Protein AF-A0A957TZY3-F1 (afdb_monomer)

Structure (mmCIF, N/CA/C/O backbone):
data_AF-A0A957TZY3-F1
#
_entry.id   AF-A0A957TZY3-F1
#
loop_
_atom_site.group_PDB
_atom_site.id
_atom_site.type_symbol
_atom_site.label_atom_id
_atom_site.label_alt_id
_atom_site.label_comp_id
_atom_site.label_asym_id
_atom_site.label_entity_id
_atom_site.label_seq_id
_atom_site.pdbx_PDB_ins_code
_atom_site.Cartn_x
_atom_site.Cartn_y
_atom_site.Cartn_z
_atom_site.occupancy
_atom_site.B_iso_or_equiv
_atom_site.auth_seq_id
_atom_site.auth_comp_id
_atom_site.auth_asym_id
_atom_site.auth_atom_id
_atom_site.pdbx_PDB_model_num
ATOM 1 N N . MET A 1 1 ? 1.519 1.912 -41.630 1.00 39.78 1 MET A N 1
ATOM 2 C CA . MET A 1 1 ? 1.228 2.296 -40.233 1.00 39.78 1 MET A CA 1
ATOM 3 C C . MET A 1 1 ? 2.174 1.483 -39.375 1.00 39.78 1 MET A C 1
ATOM 5 O O . MET A 1 1 ? 1.899 0.315 -39.142 1.00 39.78 1 MET A O 1
ATOM 9 N N . ASP A 1 2 ? 3.333 2.055 -39.048 1.00 48.03 2 ASP A N 1
ATOM 10 C CA . ASP A 1 2 ? 4.428 1.342 -38.383 1.00 48.03 2 ASP A CA 1
ATOM 11 C C . ASP A 1 2 ? 4.040 0.958 -36.959 1.00 48.03 2 ASP A C 1
ATOM 13 O O . ASP A 1 2 ? 3.889 1.813 -36.087 1.00 48.03 2 ASP A O 1
ATOM 17 N N . ALA A 1 3 ? 3.922 -0.346 -36.714 1.00 49.12 3 ALA A N 1
ATOM 18 C CA . ALA A 1 3 ? 3.754 -0.910 -35.377 1.00 49.12 3 ALA A CA 1
ATOM 19 C C . ALA A 1 3 ? 4.948 -0.605 -34.439 1.00 49.12 3 ALA A C 1
ATOM 21 O O . ALA A 1 3 ? 4.863 -0.856 -33.242 1.00 49.12 3 ALA A O 1
ATOM 22 N N . GLU A 1 4 ? 6.041 -0.039 -34.963 1.00 55.31 4 GLU A N 1
ATOM 23 C CA . GLU A 1 4 ? 7.291 0.249 -34.247 1.00 55.31 4 GLU A CA 1
ATOM 24 C C . GLU A 1 4 ? 7.298 1.571 -33.459 1.00 55.31 4 GLU A C 1
ATOM 26 O O . GLU A 1 4 ? 8.219 1.808 -32.682 1.00 55.31 4 GLU A O 1
ATOM 31 N N . ARG A 1 5 ? 6.281 2.432 -33.606 1.00 65.00 5 ARG A N 1
ATOM 32 C CA . ARG A 1 5 ? 6.200 3.736 -32.911 1.00 65.00 5 ARG A CA 1
ATOM 33 C C . ARG A 1 5 ? 5.049 3.812 -31.909 1.00 65.00 5 ARG A C 1
ATOM 35 O O . ARG A 1 5 ? 4.278 4.770 -31.906 1.00 65.00 5 ARG A O 1
ATOM 42 N N . GLN A 1 6 ? 4.906 2.792 -31.071 1.00 72.75 6 GLN A N 1
ATOM 43 C CA . GLN A 1 6 ? 3.939 2.813 -29.973 1.00 72.75 6 GLN A CA 1
ATOM 44 C C . GLN A 1 6 ? 4.551 3.414 -28.699 1.00 72.75 6 GLN A C 1
ATOM 46 O O . GLN A 1 6 ? 5.750 3.252 -28.465 1.00 72.75 6 GLN A O 1
ATOM 51 N N . PRO A 1 7 ? 3.751 4.111 -27.872 1.00 83.38 7 PRO A N 1
ATOM 52 C CA . PRO A 1 7 ? 4.206 4.582 -26.572 1.00 83.38 7 PRO A CA 1
ATOM 53 C C . PRO A 1 7 ? 4.554 3.397 -25.665 1.00 83.38 7 PRO A C 1
ATOM 55 O O . PRO A 1 7 ? 3.804 2.427 -25.572 1.00 83.38 7 PRO A O 1
ATOM 58 N N . MET A 1 8 ? 5.689 3.504 -24.985 1.00 90.06 8 MET A N 1
ATOM 59 C CA . MET A 1 8 ? 6.218 2.513 -24.050 1.00 90.06 8 MET A CA 1
ATOM 60 C C . MET A 1 8 ? 6.002 2.954 -22.605 1.00 90.06 8 MET A C 1
ATOM 62 O O . MET A 1 8 ? 5.563 4.071 -22.332 1.00 90.06 8 MET A O 1
ATOM 66 N N . VAL A 1 9 ? 6.334 2.086 -21.653 1.00 93.50 9 VAL A N 1
ATOM 67 C CA . VAL A 1 9 ? 6.139 2.338 -20.224 1.00 93.50 9 VAL A CA 1
ATOM 68 C C . VAL A 1 9 ? 7.466 2.264 -19.486 1.00 93.50 9 VAL A C 1
ATOM 70 O O . VAL A 1 9 ? 7.990 1.184 -19.219 1.00 93.50 9 VAL A O 1
ATOM 73 N N . LEU A 1 10 ? 7.989 3.421 -19.085 1.00 93.81 10 LEU A N 1
ATOM 74 C CA . LEU A 1 10 ? 9.121 3.500 -18.171 1.00 93.81 10 LEU A CA 1
ATOM 75 C C . LEU A 1 10 ? 8.650 3.183 -16.754 1.00 93.81 10 LEU A C 1
ATOM 77 O O . LEU A 1 10 ? 7.808 3.883 -16.186 1.00 93.81 10 LEU A O 1
ATOM 81 N N . THR A 1 11 ? 9.231 2.145 -16.171 1.00 95.19 11 THR A N 1
ATOM 82 C CA . THR A 1 11 ? 9.014 1.742 -14.788 1.00 95.19 11 THR A CA 1
ATOM 83 C C . THR A 1 11 ? 10.263 2.027 -13.973 1.00 95.19 11 THR A C 1
ATOM 85 O O . THR A 1 11 ? 11.346 1.535 -14.288 1.00 95.19 11 THR A O 1
ATOM 88 N N . ILE A 1 12 ? 10.105 2.811 -12.906 1.00 93.25 12 ILE A N 1
ATOM 89 C CA . ILE A 1 12 ? 11.138 2.988 -11.886 1.00 93.25 12 ILE A CA 1
ATOM 90 C C . ILE A 1 12 ? 10.707 2.242 -10.638 1.00 93.25 12 ILE A C 1
ATOM 92 O O . ILE A 1 12 ? 9.625 2.489 -10.101 1.00 93.25 12 ILE A O 1
ATOM 96 N N . LEU A 1 13 ? 11.576 1.345 -10.193 1.00 92.00 13 LEU A N 1
ATOM 97 C CA . LEU A 1 13 ? 11.520 0.726 -8.885 1.00 92.00 13 LEU A CA 1
ATOM 98 C C . LEU A 1 13 ? 12.444 1.490 -7.952 1.00 92.00 13 LEU A C 1
ATOM 100 O O . LEU A 1 13 ? 13.590 1.747 -8.309 1.00 92.00 13 LEU A O 1
ATOM 104 N N . ASP A 1 14 ? 11.970 1.787 -6.755 1.00 90.00 14 ASP A N 1
ATOM 105 C CA . ASP A 1 14 ? 12.798 2.274 -5.667 1.00 90.00 14 ASP A CA 1
ATOM 106 C C . ASP A 1 14 ? 12.558 1.435 -4.421 1.00 90.00 14 ASP A C 1
ATOM 108 O O . ASP A 1 14 ? 11.419 1.173 -4.025 1.00 90.00 14 ASP A O 1
ATOM 112 N N . THR A 1 15 ? 13.651 1.014 -3.803 1.00 87.12 15 THR A N 1
ATOM 113 C CA . THR A 1 15 ? 13.608 0.271 -2.552 1.00 87.12 15 THR A CA 1
ATOM 114 C C . THR A 1 15 ? 13.851 1.211 -1.382 1.00 87.12 15 THR A C 1
ATOM 116 O O . THR A 1 15 ? 14.942 1.746 -1.190 1.00 87.12 15 THR A O 1
ATOM 119 N N . THR A 1 16 ? 12.824 1.373 -0.557 1.00 83.31 16 THR A N 1
ATOM 120 C CA . THR A 1 16 ? 12.851 2.237 0.625 1.00 83.31 16 THR A CA 1
ATOM 121 C C . THR A 1 16 ? 13.175 1.462 1.896 1.00 83.31 16 THR A C 1
ATOM 123 O O . THR A 1 16 ? 12.948 0.258 1.997 1.00 83.31 16 THR A O 1
ATOM 126 N N . GLY A 1 17 ? 13.708 2.172 2.895 1.00 78.94 17 GLY A N 1
ATOM 127 C CA . GLY A 1 17 ? 13.990 1.589 4.208 1.00 78.94 17 GLY A CA 1
ATOM 128 C C . GLY A 1 17 ? 15.224 0.684 4.253 1.00 78.94 17 GLY A C 1
ATOM 129 O O . GLY A 1 17 ? 15.390 -0.039 5.228 1.00 78.94 17 GLY A O 1
ATOM 130 N N . ILE A 1 18 ? 16.114 0.742 3.252 1.00 85.31 18 ILE A N 1
ATOM 131 C CA . ILE A 1 18 ? 17.348 -0.066 3.199 1.00 85.31 18 ILE A CA 1
ATOM 132 C C . ILE A 1 18 ? 18.189 0.105 4.471 1.00 85.31 18 ILE A C 1
ATOM 134 O O . ILE A 1 18 ? 18.620 -0.876 5.065 1.00 85.31 18 ILE A O 1
ATOM 138 N N . GLN A 1 19 ? 18.388 1.348 4.921 1.00 83.19 19 GLN A N 1
ATOM 139 C CA . GLN A 1 19 ? 19.188 1.644 6.114 1.00 83.19 19 GLN A CA 1
ATOM 140 C C . GLN A 1 19 ? 18.592 0.987 7.364 1.00 83.19 19 GLN A C 1
ATOM 142 O O . GLN A 1 19 ? 19.285 0.269 8.076 1.00 83.19 19 GLN A O 1
ATOM 147 N N . SER A 1 20 ? 17.289 1.161 7.595 1.00 82.19 20 SER A N 1
ATOM 148 C CA . SER A 1 20 ? 16.589 0.520 8.713 1.00 82.19 20 SER A CA 1
ATOM 149 C C . SER A 1 20 ? 16.545 -1.004 8.595 1.00 82.19 20 SER A C 1
ATOM 151 O O . SER A 1 20 ? 16.557 -1.688 9.610 1.00 82.19 20 SER A O 1
ATOM 153 N N . PHE A 1 21 ? 16.512 -1.540 7.374 1.00 84.56 21 PHE A N 1
ATOM 154 C CA . PHE A 1 21 ? 16.499 -2.979 7.126 1.00 84.56 21 PHE A CA 1
ATOM 155 C C . PHE A 1 21 ? 17.857 -3.623 7.443 1.00 84.56 21 PHE A C 1
ATOM 157 O O . PHE A 1 21 ? 17.912 -4.663 8.091 1.00 84.56 21 PHE A O 1
ATOM 164 N N . ILE A 1 22 ? 18.961 -2.985 7.041 1.00 85.38 22 ILE A N 1
ATOM 165 C CA . ILE A 1 22 ? 20.326 -3.488 7.268 1.00 85.38 22 ILE A CA 1
ATOM 166 C C . ILE A 1 22 ? 20.782 -3.254 8.715 1.00 85.38 22 ILE A C 1
ATOM 168 O O . ILE A 1 22 ? 21.383 -4.132 9.340 1.00 85.38 22 ILE A O 1
ATOM 172 N N . PHE A 1 23 ? 20.493 -2.070 9.257 1.00 85.56 23 PHE A N 1
ATOM 173 C CA . PHE A 1 23 ? 20.991 -1.613 10.558 1.00 85.56 23 PHE A CA 1
ATOM 174 C C . PHE A 1 23 ? 19.932 -1.649 11.667 1.00 85.56 23 PHE A C 1
ATOM 176 O O . PHE A 1 23 ? 20.135 -1.082 12.735 1.00 85.56 23 PHE A O 1
ATOM 183 N N . GLY A 1 24 ? 18.812 -2.346 11.455 1.00 80.88 24 GLY A N 1
ATOM 184 C CA . GLY A 1 24 ? 17.780 -2.560 12.479 1.00 80.88 24 GLY A CA 1
ATOM 185 C C . GLY A 1 24 ? 18.214 -3.478 13.630 1.00 80.88 24 GLY A C 1
ATOM 186 O O . GLY A 1 24 ? 17.430 -3.761 14.532 1.00 80.88 24 GLY A O 1
ATOM 187 N N . THR A 1 25 ? 19.453 -3.964 13.600 1.00 75.06 25 THR A N 1
ATOM 188 C CA . THR A 1 25 ? 20.041 -4.893 14.562 1.00 75.06 25 THR A CA 1
ATOM 189 C C . THR A 1 25 ? 21.503 -4.540 14.812 1.00 75.06 25 THR A C 1
ATOM 191 O O . THR A 1 25 ? 22.206 -4.086 13.914 1.00 75.06 25 THR A O 1
ATOM 194 N N . ASN A 1 26 ? 21.976 -4.810 16.030 1.00 84.75 26 ASN A N 1
ATOM 195 C CA . ASN A 1 26 ? 23.385 -4.670 16.408 1.00 84.75 26 ASN A CA 1
ATOM 196 C C . ASN A 1 26 ? 24.193 -5.958 16.154 1.00 84.75 26 ASN A C 1
ATOM 198 O O . ASN A 1 26 ? 25.342 -6.073 16.581 1.00 84.75 26 ASN A O 1
ATOM 202 N N . ASN A 1 27 ? 23.600 -6.958 15.495 1.00 91.12 27 ASN A N 1
ATOM 203 C CA . ASN A 1 27 ? 24.270 -8.206 15.158 1.00 91.12 27 ASN A CA 1
ATOM 204 C C . ASN A 1 27 ? 24.857 -8.143 13.740 1.00 91.12 27 ASN A C 1
ATOM 206 O O . ASN A 1 27 ? 24.124 -8.196 12.753 1.00 91.12 27 ASN A O 1
ATOM 210 N N . LEU A 1 28 ? 26.190 -8.123 13.639 1.00 89.81 28 LEU A N 1
ATOM 211 C CA . LEU A 1 28 ? 26.904 -8.015 12.362 1.00 89.81 28 LEU A CA 1
ATOM 212 C C . LEU A 1 28 ? 26.502 -9.095 11.346 1.00 89.81 28 LEU A C 1
ATOM 214 O O . LEU A 1 28 ? 26.329 -8.791 10.170 1.00 89.81 28 LEU A O 1
ATOM 218 N N . ARG A 1 29 ? 26.312 -10.350 11.779 1.00 90.81 29 ARG A N 1
ATOM 219 C CA . ARG A 1 29 ? 25.906 -11.441 10.877 1.00 90.81 29 ARG A CA 1
ATOM 220 C C . ARG A 1 29 ? 24.534 -11.169 10.260 1.00 90.81 29 ARG A C 1
ATOM 222 O O . ARG A 1 29 ? 24.323 -11.474 9.090 1.00 90.81 29 ARG A O 1
ATOM 229 N N . GLN A 1 30 ? 23.617 -10.596 11.038 1.00 86.88 30 GLN A N 1
ATOM 230 C CA . GLN A 1 30 ? 22.295 -10.215 10.549 1.00 86.88 30 GLN A CA 1
ATOM 231 C C . GLN A 1 30 ? 22.377 -9.010 9.607 1.00 86.88 30 GLN A C 1
ATOM 233 O O . GL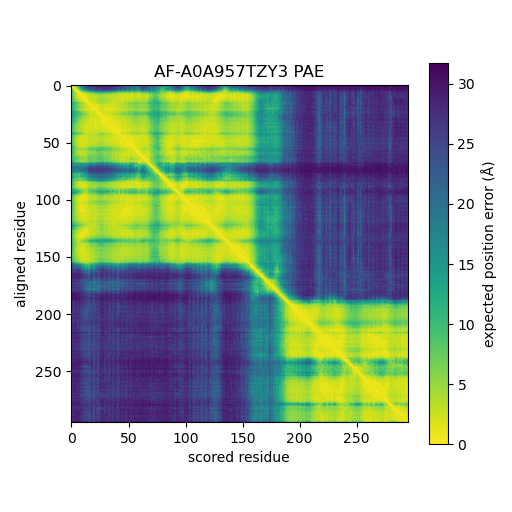N A 1 30 ? 21.738 -9.044 8.563 1.00 86.88 30 GLN A O 1
ATOM 238 N N . SER A 1 31 ? 23.207 -8.005 9.901 1.00 88.19 31 SER A N 1
ATOM 239 C CA . SER A 1 31 ? 23.413 -6.858 9.002 1.00 88.19 31 SER A CA 1
ATOM 240 C C . SER A 1 31 ? 24.043 -7.256 7.666 1.00 88.19 31 SER A C 1
ATOM 242 O O . SER A 1 31 ? 23.598 -6.793 6.618 1.00 88.19 31 SER A O 1
ATOM 244 N N . VAL A 1 32 ? 25.028 -8.161 7.673 1.00 92.75 32 VAL A N 1
ATOM 245 C CA . VAL A 1 32 ? 25.614 -8.712 6.438 1.00 92.75 32 VAL A CA 1
ATOM 246 C C . VAL A 1 32 ? 24.557 -9.484 5.644 1.00 92.75 32 VAL A C 1
ATOM 248 O O . VAL A 1 32 ? 24.398 -9.247 4.449 1.00 92.75 32 VAL A O 1
ATOM 251 N N . GLY A 1 33 ? 23.779 -10.347 6.308 1.00 91.25 33 GLY A N 1
ATOM 252 C CA . GLY A 1 33 ? 22.681 -11.074 5.663 1.00 91.25 33 GLY A CA 1
ATOM 253 C C . GLY A 1 33 ? 21.610 -10.146 5.080 1.00 91.25 33 GLY A C 1
ATOM 254 O O . GLY A 1 33 ? 21.178 -10.339 3.948 1.00 91.25 33 GLY A O 1
ATOM 255 N N . ALA A 1 34 ? 21.223 -9.101 5.812 1.00 89.31 34 ALA A N 1
ATOM 256 C CA . ALA A 1 34 ? 20.265 -8.101 5.355 1.00 89.31 34 ALA A CA 1
ATOM 257 C C . ALA A 1 34 ? 20.796 -7.298 4.158 1.00 89.31 34 ALA A C 1
ATOM 259 O O . ALA A 1 34 ? 20.047 -7.031 3.222 1.00 89.31 34 ALA A O 1
ATOM 260 N N . SER A 1 35 ? 22.089 -6.961 4.143 1.00 91.12 35 SER A N 1
ATOM 261 C CA . SER A 1 35 ? 22.730 -6.305 2.998 1.00 91.12 35 SER A CA 1
ATOM 262 C C . SER A 1 35 ? 22.704 -7.189 1.748 1.00 91.12 35 SER A C 1
ATOM 264 O O . SER A 1 35 ? 22.380 -6.704 0.663 1.00 91.12 35 SER A O 1
ATOM 266 N N . GLU A 1 36 ? 22.982 -8.488 1.888 1.00 91.94 36 GLU A N 1
ATOM 267 C CA . GLU A 1 36 ? 22.873 -9.437 0.771 1.00 91.94 36 GLU A CA 1
ATOM 268 C C . GLU A 1 36 ? 21.429 -9.607 0.292 1.00 91.94 36 GLU A C 1
ATOM 270 O O . GLU A 1 36 ? 21.190 -9.628 -0.915 1.00 91.94 36 GLU A O 1
ATOM 275 N N . LEU A 1 37 ? 20.452 -9.642 1.204 1.00 90.50 37 LEU A N 1
ATOM 276 C CA . LEU A 1 37 ? 19.032 -9.671 0.840 1.00 90.50 37 LEU A CA 1
ATOM 277 C C . LEU A 1 37 ? 18.606 -8.410 0.084 1.00 90.50 37 LEU A C 1
ATOM 279 O O . LEU A 1 37 ? 17.864 -8.520 -0.887 1.00 90.50 37 LEU A O 1
ATOM 283 N N . VAL A 1 38 ? 19.095 -7.226 0.465 1.00 89.81 38 VAL A N 1
ATOM 284 C CA . VAL A 1 38 ? 18.840 -5.979 -0.277 1.00 89.81 38 VAL A CA 1
ATOM 285 C C . VAL A 1 38 ? 19.476 -6.035 -1.666 1.00 89.81 38 VAL A C 1
ATOM 287 O O . VAL A 1 38 ? 18.827 -5.684 -2.654 1.00 89.81 38 VAL A O 1
ATOM 290 N N . ARG A 1 39 ? 20.725 -6.498 -1.778 1.00 88.62 39 ARG A N 1
ATOM 291 C CA . ARG A 1 39 ? 21.397 -6.651 -3.078 1.00 88.62 39 ARG A CA 1
ATOM 292 C C . ARG A 1 39 ? 20.635 -7.622 -3.980 1.00 88.62 39 ARG A C 1
ATOM 294 O O . ARG A 1 39 ? 20.378 -7.309 -5.141 1.00 88.62 39 ARG A O 1
ATOM 301 N N . TRP A 1 40 ? 20.234 -8.770 -3.442 1.00 90.38 40 TRP A N 1
ATOM 302 C CA . TRP A 1 40 ? 19.416 -9.740 -4.160 1.00 90.38 40 TRP A CA 1
ATOM 303 C C . TRP A 1 40 ? 18.063 -9.139 -4.557 1.00 90.38 40 TRP A C 1
ATOM 305 O O . TRP A 1 40 ? 17.721 -9.173 -5.731 1.00 90.38 40 TRP A O 1
ATOM 315 N N . ALA A 1 41 ? 17.337 -8.505 -3.639 1.00 88.38 41 ALA A N 1
ATOM 316 C CA . ALA A 1 41 ? 16.019 -7.934 -3.903 1.00 88.38 41 ALA A CA 1
ATOM 317 C C . ALA A 1 41 ? 16.026 -6.842 -4.984 1.00 88.38 41 ALA A C 1
ATOM 319 O O . ALA A 1 41 ? 15.148 -6.805 -5.844 1.00 88.38 41 ALA A O 1
ATOM 320 N N . THR A 1 42 ? 17.018 -5.950 -4.945 1.00 83.81 42 THR A N 1
ATOM 321 C CA . THR A 1 42 ? 17.091 -4.793 -5.853 1.00 83.81 42 THR A CA 1
ATOM 322 C C . THR A 1 42 ? 17.653 -5.132 -7.230 1.00 83.81 42 THR A C 1
ATOM 324 O O . THR A 1 42 ? 17.363 -4.429 -8.198 1.00 83.81 42 THR A O 1
ATOM 327 N N . GLN A 1 43 ? 18.444 -6.204 -7.331 1.00 82.69 43 GLN A N 1
ATOM 328 C CA . GLN A 1 43 ? 19.121 -6.588 -8.568 1.00 82.69 43 GLN A CA 1
ATOM 329 C C . GLN A 1 43 ? 18.733 -7.998 -9.014 1.00 82.69 43 GLN A C 1
ATOM 331 O O . GLN A 1 43 ? 18.122 -8.152 -10.064 1.00 82.69 43 GLN A O 1
ATOM 336 N N . GLY A 1 44 ? 19.074 -9.018 -8.223 1.00 88.69 44 GLY A N 1
ATOM 337 C CA . GLY A 1 44 ? 18.865 -10.429 -8.565 1.00 88.69 44 GLY A CA 1
ATOM 338 C C . GLY A 1 44 ? 17.397 -10.770 -8.813 1.00 88.69 44 GLY A C 1
ATOM 339 O O . GLY A 1 44 ? 17.027 -11.088 -9.938 1.00 88.69 44 GLY A O 1
ATOM 340 N N . ALA A 1 45 ? 16.551 -10.600 -7.796 1.00 91.44 45 ALA A N 1
ATOM 341 C CA . ALA A 1 45 ? 15.124 -10.898 -7.858 1.00 91.44 45 ALA A CA 1
ATOM 342 C C . ALA A 1 45 ? 14.416 -10.118 -8.974 1.00 91.44 45 ALA A C 1
ATOM 344 O O . ALA A 1 45 ? 13.589 -10.673 -9.689 1.00 91.44 45 ALA A O 1
ATOM 345 N N . ALA A 1 46 ? 14.759 -8.839 -9.154 1.00 91.75 46 ALA A N 1
ATOM 346 C CA . ALA A 1 46 ? 14.202 -8.026 -10.228 1.00 91.75 46 ALA A CA 1
ATOM 347 C C . ALA A 1 46 ? 14.579 -8.570 -11.618 1.00 91.75 46 ALA A C 1
ATOM 349 O O . ALA A 1 46 ? 13.723 -8.603 -12.495 1.00 91.75 46 ALA A O 1
ATOM 350 N N . ARG A 1 47 ? 15.814 -9.043 -11.833 1.00 92.31 47 ARG A N 1
ATOM 351 C CA . ARG A 1 47 ? 16.209 -9.673 -13.107 1.00 92.31 47 ARG A CA 1
ATOM 352 C C . ARG A 1 47 ? 15.527 -11.019 -13.325 1.00 92.31 47 ARG A C 1
ATOM 354 O O . ARG A 1 47 ? 14.988 -11.252 -14.400 1.00 92.31 47 ARG A O 1
ATOM 361 N N . GLU A 1 48 ? 15.528 -11.877 -12.309 1.00 93.62 48 GLU A N 1
ATOM 362 C CA . GLU A 1 48 ? 14.898 -13.203 -12.357 1.00 93.62 48 GLU A CA 1
ATOM 363 C C . GLU A 1 48 ? 13.410 -13.090 -12.712 1.00 93.62 48 GLU A C 1
ATOM 365 O O . GLU A 1 48 ? 12.954 -13.701 -13.675 1.00 93.62 48 GLU A O 1
ATOM 370 N N . VAL A 1 49 ? 12.672 -12.229 -12.004 1.00 95.00 49 VAL A N 1
ATOM 371 C CA . VAL A 1 49 ? 11.243 -11.997 -12.264 1.00 95.00 49 VAL A CA 1
ATOM 372 C C . VAL A 1 49 ? 11.019 -11.383 -13.645 1.00 95.00 49 VAL A C 1
ATOM 374 O O . VAL A 1 49 ? 10.051 -11.732 -14.316 1.00 95.00 49 VAL A O 1
ATOM 377 N N . LEU A 1 50 ? 11.898 -10.483 -14.101 1.00 94.12 50 LEU A N 1
ATOM 378 C CA . LEU A 1 50 ? 11.773 -9.898 -15.436 1.00 94.12 50 LEU A CA 1
ATOM 379 C C . LEU A 1 50 ? 11.885 -10.972 -16.526 1.00 94.12 50 LEU A C 1
ATOM 381 O O . LEU A 1 50 ? 11.067 -10.992 -17.444 1.00 94.12 50 LEU A O 1
ATOM 385 N N . ILE A 1 51 ? 12.858 -11.878 -16.394 1.00 93.62 51 ILE A N 1
ATOM 386 C CA . ILE A 1 51 ? 13.065 -13.007 -17.309 1.00 93.62 51 ILE A CA 1
ATOM 387 C C . ILE A 1 51 ? 11.884 -13.983 -17.249 1.00 93.62 51 ILE A C 1
ATOM 389 O O . ILE A 1 51 ? 11.445 -14.457 -18.293 1.00 93.62 51 ILE A O 1
ATOM 393 N N . GLU A 1 52 ? 11.344 -14.265 -16.063 1.00 94.81 52 GLU A N 1
ATOM 394 C CA . GLU A 1 52 ? 10.169 -15.134 -15.903 1.00 94.81 52 GLU A CA 1
ATOM 395 C C . GLU A 1 52 ? 8.913 -14.558 -16.569 1.00 94.81 52 GLU A C 1
ATOM 397 O O . GLU A 1 52 ? 8.161 -15.299 -17.196 1.00 94.81 52 GLU A O 1
ATOM 402 N N . VAL A 1 53 ? 8.687 -13.246 -16.443 1.00 94.69 53 VAL A N 1
ATOM 403 C CA . VAL A 1 53 ? 7.494 -12.575 -16.983 1.00 94.69 53 VAL A CA 1
ATOM 404 C C . VAL A 1 53 ? 7.607 -12.341 -18.489 1.00 94.69 53 VAL A C 1
ATOM 406 O O . VAL A 1 53 ? 6.635 -12.528 -19.215 1.00 94.69 53 VAL A O 1
ATOM 409 N N . CYS A 1 54 ? 8.779 -11.926 -18.973 1.00 91.50 54 CYS A N 1
ATOM 410 C CA . CYS A 1 54 ? 8.958 -11.535 -20.374 1.00 91.50 54 CYS A CA 1
ATOM 411 C C . CYS A 1 54 ? 9.478 -12.677 -21.261 1.00 91.50 54 CYS A C 1
ATOM 413 O O . CYS A 1 54 ? 9.234 -12.673 -22.465 1.00 91.50 54 CYS A O 1
ATOM 415 N N . GLY A 1 55 ? 10.191 -13.647 -20.684 1.00 90.69 55 GLY A N 1
ATOM 416 C CA . GLY A 1 55 ? 10.981 -14.646 -21.402 1.00 90.69 55 GLY A CA 1
ATOM 417 C C . GLY A 1 55 ? 12.429 -14.192 -21.632 1.00 90.69 55 GLY A C 1
ATOM 418 O O . GLY A 1 55 ? 12.701 -13.021 -21.897 1.00 90.69 55 GLY A O 1
ATOM 419 N N . ALA A 1 56 ? 13.374 -15.135 -21.562 1.00 85.31 56 ALA A N 1
ATOM 420 C CA . ALA A 1 56 ? 14.814 -14.860 -21.676 1.00 85.31 56 ALA A CA 1
ATOM 421 C C . ALA A 1 56 ? 15.228 -14.250 -23.030 1.00 85.31 56 ALA A C 1
ATOM 423 O O . ALA A 1 56 ? 16.179 -13.477 -23.093 1.00 85.31 56 ALA A O 1
ATOM 424 N N . ASP A 1 57 ? 14.494 -14.561 -24.101 1.00 83.69 57 ASP A N 1
ATOM 425 C CA . ASP A 1 57 ? 14.728 -14.023 -25.446 1.00 83.69 57 ASP A CA 1
ATOM 426 C C . ASP A 1 57 ? 14.070 -12.656 -25.697 1.00 83.69 57 ASP A C 1
ATOM 428 O O . ASP A 1 57 ? 14.225 -12.092 -26.779 1.00 83.69 57 ASP A O 1
ATOM 432 N N . ALA A 1 58 ? 13.330 -12.119 -24.722 1.00 86.62 58 ALA A N 1
ATOM 433 C CA . ALA A 1 58 ? 12.572 -10.877 -24.860 1.00 86.62 58 ALA A CA 1
ATOM 434 C C . ALA A 1 58 ? 13.092 -9.735 -23.966 1.00 86.62 58 ALA A C 1
ATOM 436 O O . ALA A 1 58 ? 12.397 -8.729 -23.790 1.00 86.62 58 ALA A O 1
ATOM 437 N N . VAL A 1 59 ? 14.297 -9.882 -23.407 1.00 89.06 59 VAL A N 1
ATOM 438 C CA . VAL A 1 59 ? 14.970 -8.907 -22.532 1.00 89.06 59 VAL A CA 1
ATOM 439 C C . VAL A 1 59 ? 16.450 -8.755 -22.910 1.00 89.06 59 VAL A C 1
ATOM 441 O O . VAL A 1 59 ? 17.015 -9.627 -23.563 1.00 89.06 59 VAL A O 1
ATOM 444 N N . ASN A 1 60 ? 17.108 -7.663 -22.503 1.00 87.88 60 ASN A N 1
ATOM 445 C CA . ASN A 1 60 ? 18.537 -7.404 -22.784 1.00 87.88 60 ASN A CA 1
ATOM 446 C C . ASN A 1 60 ? 19.480 -7.821 -21.653 1.00 87.88 60 ASN A C 1
ATOM 448 O O . ASN A 1 60 ? 20.673 -7.530 -21.732 1.00 87.88 60 ASN A O 1
ATOM 452 N N . ILE A 1 61 ? 18.977 -8.454 -20.597 1.00 87.50 61 ILE A N 1
ATOM 453 C CA . ILE A 1 61 ? 19.774 -8.783 -19.419 1.00 87.50 61 ILE A CA 1
ATOM 454 C C . ILE A 1 61 ? 19.635 -10.259 -19.065 1.00 87.50 61 ILE A C 1
ATOM 456 O O . ILE A 1 61 ? 18.531 -10.801 -19.026 1.00 87.50 61 ILE A O 1
ATOM 460 N N . ALA A 1 62 ? 20.766 -10.908 -18.803 1.00 86.19 62 ALA A N 1
ATOM 461 C CA . ALA A 1 62 ? 20.813 -12.273 -18.304 1.00 86.19 62 ALA A CA 1
ATOM 462 C C . ALA A 1 62 ? 20.628 -12.323 -16.778 1.00 86.19 62 ALA A C 1
ATOM 464 O O . ALA A 1 62 ? 20.762 -11.322 -16.068 1.00 86.19 62 ALA A O 1
ATOM 465 N N . ALA A 1 63 ? 20.353 -13.518 -16.250 1.00 84.44 63 ALA A N 1
ATOM 466 C CA . ALA A 1 63 ? 20.143 -13.729 -14.815 1.00 84.44 63 ALA A CA 1
ATOM 467 C C . ALA A 1 63 ? 21.374 -13.340 -13.967 1.00 84.44 63 ALA A C 1
ATOM 469 O O . ALA A 1 63 ? 21.234 -12.800 -12.866 1.00 84.44 63 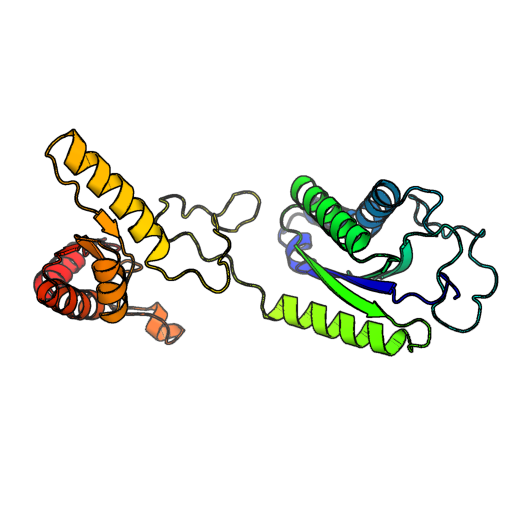ALA A O 1
ATOM 470 N N . ASP A 1 64 ? 22.581 -13.539 -14.506 1.00 85.00 64 ASP A N 1
ATOM 471 C CA . ASP A 1 64 ? 23.849 -13.152 -13.875 1.00 85.00 64 ASP A CA 1
ATOM 472 C C . ASP A 1 64 ? 24.125 -11.635 -13.921 1.00 85.00 64 ASP A C 1
ATOM 474 O O . ASP A 1 64 ? 25.054 -11.151 -13.272 1.00 85.00 64 ASP A O 1
ATOM 478 N N . GLY A 1 65 ? 23.279 -10.866 -14.615 1.00 82.62 65 GLY A N 1
ATOM 479 C CA . GLY A 1 65 ? 23.396 -9.420 -14.769 1.00 82.62 65 GLY A CA 1
ATOM 480 C C . GLY A 1 65 ? 24.232 -8.972 -15.965 1.00 82.62 65 GLY A C 1
ATOM 481 O O . GLY A 1 65 ? 24.439 -7.767 -16.110 1.00 82.62 65 GLY A O 1
ATOM 482 N N . THR A 1 66 ? 24.697 -9.891 -16.815 1.00 84.94 66 THR A N 1
ATOM 483 C CA . THR A 1 66 ? 25.361 -9.528 -18.072 1.00 84.94 66 THR A CA 1
ATOM 484 C C . THR A 1 66 ? 24.351 -8.970 -19.075 1.00 84.94 66 THR A C 1
ATOM 486 O O . THR A 1 66 ? 23.241 -9.486 -19.227 1.00 84.94 66 THR A O 1
ATOM 489 N N . PHE A 1 67 ? 24.723 -7.878 -19.746 1.00 82.62 67 PHE A N 1
ATOM 490 C CA . PHE A 1 67 ? 23.950 -7.367 -20.873 1.00 82.62 67 PHE A CA 1
ATOM 491 C C . PHE A 1 67 ? 24.193 -8.254 -22.090 1.00 82.62 67 PHE A C 1
ATOM 493 O O . PHE A 1 67 ? 25.326 -8.639 -22.372 1.00 82.62 67 PHE A O 1
ATOM 500 N N . LEU A 1 68 ? 23.124 -8.591 -22.801 1.00 76.81 68 LEU A N 1
ATOM 501 C CA . LEU A 1 68 ? 23.189 -9.481 -23.950 1.00 76.81 68 LEU A CA 1
ATOM 502 C C . LEU A 1 68 ? 23.614 -8.700 -25.202 1.00 76.81 68 LEU A C 1
ATOM 504 O O . LEU A 1 68 ? 22.864 -7.863 -25.708 1.00 76.81 68 LEU A O 1
ATOM 508 N N . ASP A 1 69 ? 24.789 -9.038 -25.741 1.00 62.91 69 ASP A N 1
ATOM 509 C CA . ASP A 1 69 ? 25.423 -8.373 -26.894 1.00 62.91 69 ASP A CA 1
ATOM 510 C C . ASP A 1 69 ? 24.536 -8.289 -28.146 1.00 62.91 69 ASP A C 1
ATOM 512 O O . ASP A 1 69 ? 24.682 -7.375 -28.958 1.00 62.91 69 ASP A O 1
ATOM 516 N N . ARG A 1 70 ? 23.562 -9.200 -28.285 1.00 62.53 70 ARG A N 1
ATOM 517 C CA . ARG A 1 70 ? 22.603 -9.236 -29.406 1.00 62.53 70 ARG A CA 1
ATOM 518 C C . ARG A 1 70 ? 21.721 -7.981 -29.524 1.00 62.53 70 ARG A C 1
ATOM 520 O O . ARG A 1 70 ? 21.012 -7.847 -30.517 1.00 62.53 70 ARG A O 1
ATOM 527 N N . TYR A 1 71 ? 21.773 -7.083 -28.538 1.00 54.66 71 TYR A N 1
ATOM 528 C CA . TYR A 1 71 ? 21.025 -5.825 -28.492 1.00 54.66 71 TYR A CA 1
ATOM 529 C C . TYR A 1 71 ? 21.917 -4.578 -28.310 1.00 54.66 71 TYR A C 1
ATOM 531 O O . TYR A 1 71 ? 21.395 -3.486 -28.119 1.00 54.66 71 TYR A O 1
ATOM 539 N N . LEU A 1 72 ? 23.250 -4.713 -28.394 1.00 53.91 72 LEU A N 1
ATOM 540 C CA . LEU A 1 72 ? 24.215 -3.605 -28.239 1.00 53.91 72 LEU A CA 1
ATOM 541 C C . LEU A 1 72 ? 24.581 -2.892 -29.557 1.00 53.91 72 LEU A C 1
ATOM 543 O O . LEU A 1 72 ? 25.424 -1.993 -29.564 1.00 53.91 72 LEU A O 1
ATOM 547 N N . ALA A 1 73 ? 23.976 -3.273 -30.687 1.00 49.44 73 ALA A N 1
ATOM 548 C CA . ALA A 1 73 ? 24.164 -2.551 -31.942 1.00 49.44 73 ALA A CA 1
ATOM 549 C C . ALA A 1 73 ? 23.489 -1.173 -31.841 1.00 49.44 73 ALA A C 1
ATOM 551 O O . ALA A 1 73 ? 22.320 -1.108 -31.475 1.00 49.44 73 ALA A O 1
ATOM 552 N N . PHE A 1 74 ? 24.249 -0.105 -32.137 1.00 49.88 74 PHE A N 1
ATOM 553 C CA . PHE A 1 74 ? 23.856 1.313 -32.089 1.00 49.88 74 PHE A CA 1
ATOM 554 C C . PHE A 1 74 ? 22.335 1.527 -32.141 1.00 49.88 74 PHE A C 1
ATOM 556 O O . PHE A 1 74 ? 21.734 1.208 -33.173 1.00 49.88 74 PHE A O 1
ATOM 563 N N . PRO A 1 75 ? 21.710 2.065 -31.074 1.00 52.41 75 PRO A N 1
ATOM 564 C CA . PRO A 1 75 ? 20.270 2.245 -31.070 1.00 52.41 75 PRO A CA 1
ATOM 565 C C . PRO A 1 75 ? 19.878 3.149 -32.248 1.00 52.41 75 PRO A C 1
ATOM 567 O O . PRO A 1 75 ? 20.552 4.159 -32.493 1.00 52.41 75 PRO A O 1
ATOM 570 N N . PRO A 1 76 ? 18.817 2.817 -33.005 1.00 51.25 76 PRO A N 1
ATOM 571 C CA . PRO A 1 76 ? 18.228 3.777 -33.929 1.00 51.25 76 PRO A CA 1
ATOM 572 C C . PRO A 1 76 ? 17.878 5.055 -33.150 1.00 51.25 76 PRO A C 1
ATOM 574 O O . PRO A 1 76 ? 17.541 4.995 -31.971 1.00 51.25 76 PRO A O 1
ATOM 577 N N . ALA A 1 77 ? 17.998 6.226 -33.778 1.00 51.50 77 ALA A N 1
ATOM 578 C CA . ALA A 1 77 ? 17.734 7.496 -33.105 1.00 51.50 77 ALA A CA 1
ATOM 579 C C . ALA A 1 77 ? 16.333 7.505 -32.450 1.00 51.50 77 ALA A C 1
ATOM 581 O O . ALA A 1 77 ? 15.331 7.350 -33.147 1.00 51.50 77 ALA A O 1
ATOM 582 N N . GLY A 1 78 ? 16.276 7.713 -31.129 1.00 55.66 78 GLY A N 1
ATOM 583 C CA . GLY A 1 78 ? 15.037 7.737 -30.337 1.00 55.66 78 GLY A CA 1
ATOM 584 C C . GLY A 1 78 ? 14.910 6.567 -29.357 1.00 55.66 78 GLY A C 1
ATOM 585 O O . GLY A 1 78 ? 15.824 5.759 -29.208 1.00 55.66 78 GLY A O 1
ATOM 586 N N . VAL A 1 79 ? 13.773 6.488 -28.661 1.00 59.91 79 VAL A N 1
ATOM 587 C CA . VAL A 1 79 ? 13.429 5.346 -27.801 1.00 59.91 79 VAL A CA 1
ATOM 588 C C . VAL A 1 79 ? 12.592 4.397 -28.657 1.00 59.91 79 VAL A C 1
ATOM 590 O O . VAL A 1 79 ? 11.373 4.533 -28.736 1.00 59.91 79 VAL A O 1
ATOM 593 N N . VAL A 1 80 ? 13.246 3.483 -29.374 1.00 62.12 80 VAL A N 1
ATOM 594 C CA . VAL A 1 80 ? 12.579 2.525 -30.272 1.00 62.12 80 VAL A CA 1
ATOM 595 C C . VAL A 1 80 ? 12.771 1.113 -29.721 1.00 62.12 80 VAL A C 1
ATOM 597 O O . VAL A 1 80 ? 13.908 0.730 -29.448 1.00 62.12 80 VAL A O 1
ATOM 600 N N . PRO A 1 81 ? 11.696 0.323 -29.554 1.00 61.38 81 PRO A N 1
ATOM 601 C CA . PRO A 1 81 ? 11.805 -1.011 -28.990 1.00 61.38 81 PRO A CA 1
ATOM 602 C C . PRO A 1 81 ? 12.532 -1.946 -29.952 1.00 61.38 81 PRO A C 1
ATOM 604 O O . PRO A 1 81 ? 12.149 -2.086 -31.116 1.00 61.38 81 PRO A O 1
ATOM 607 N N . THR A 1 82 ? 13.530 -2.664 -29.448 1.00 67.75 82 THR A N 1
ATOM 608 C CA . THR A 1 82 ? 14.193 -3.699 -30.238 1.00 67.75 82 THR A CA 1
ATOM 609 C C . THR A 1 82 ? 13.178 -4.776 -30.659 1.00 67.75 82 THR A C 1
ATOM 611 O O . THR A 1 82 ? 12.362 -5.203 -29.830 1.00 67.75 82 THR A O 1
ATOM 614 N N . PRO A 1 83 ? 13.152 -5.231 -31.927 1.00 71.00 83 PRO A N 1
ATOM 615 C CA . PRO A 1 83 ? 12.180 -6.225 -32.379 1.00 71.00 83 PRO A CA 1
ATOM 616 C C . PRO A 1 83 ? 12.188 -7.492 -31.509 1.00 71.00 83 PRO A C 1
ATOM 618 O O . PRO A 1 83 ? 13.242 -8.030 -31.185 1.00 71.00 83 PRO A O 1
ATOM 621 N N . GLY A 1 84 ? 11.000 -7.952 -31.101 1.00 75.31 84 GLY A N 1
ATOM 622 C CA . GLY A 1 84 ? 10.822 -9.116 -30.217 1.00 75.31 84 GLY A CA 1
ATOM 623 C C . GLY A 1 84 ? 11.019 -8.852 -28.716 1.00 75.31 84 GLY A C 1
ATOM 624 O O . GLY A 1 84 ? 10.668 -9.703 -27.906 1.00 75.31 84 GLY A O 1
ATOM 625 N N . MET A 1 85 ? 11.514 -7.676 -28.328 1.00 82.88 85 MET A N 1
ATOM 626 C CA . MET A 1 85 ? 11.820 -7.343 -26.937 1.00 82.88 85 MET A CA 1
ATOM 627 C C . MET A 1 85 ? 10.602 -6.791 -26.184 1.00 82.88 85 MET A C 1
ATOM 629 O O . MET A 1 85 ? 9.999 -5.803 -26.612 1.00 82.88 85 MET A O 1
ATOM 633 N N . GLN A 1 86 ? 10.246 -7.400 -25.056 1.00 88.94 86 GLN A N 1
ATOM 634 C CA . GLN A 1 86 ? 9.117 -6.980 -24.216 1.00 88.94 86 GLN A CA 1
ATOM 635 C C . GLN A 1 86 ? 9.531 -5.984 -23.132 1.00 88.94 86 GLN A C 1
ATOM 637 O O . GLN A 1 86 ? 8.742 -5.105 -22.777 1.00 88.94 86 GLN A O 1
ATOM 642 N N . ALA A 1 87 ? 10.764 -6.091 -22.631 1.00 90.69 87 ALA A N 1
ATOM 643 C CA . ALA A 1 87 ? 11.281 -5.179 -21.624 1.00 90.69 87 ALA A CA 1
ATOM 644 C C . ALA A 1 87 ? 12.792 -4.973 -21.742 1.00 90.69 87 ALA A C 1
ATOM 646 O O . ALA A 1 87 ? 13.542 -5.930 -21.898 1.00 90.69 87 ALA A O 1
ATOM 647 N N . GLU A 1 88 ? 13.234 -3.730 -21.597 1.00 89.19 88 GLU A N 1
ATOM 648 C CA . GLU A 1 88 ? 14.630 -3.317 -21.606 1.00 89.19 88 GLU A CA 1
ATOM 649 C C . GLU A 1 88 ? 15.059 -2.858 -20.214 1.00 89.19 88 GLU A C 1
ATOM 651 O O . GLU A 1 88 ? 14.516 -1.911 -19.641 1.00 89.19 88 GLU A O 1
ATOM 656 N N . TRP A 1 89 ? 16.058 -3.537 -19.662 1.00 88.81 89 TRP A N 1
ATOM 657 C CA . TRP A 1 89 ? 16.746 -3.113 -18.458 1.00 88.81 89 TRP A CA 1
ATOM 658 C C . TRP A 1 89 ? 17.682 -1.955 -18.798 1.00 88.81 89 TRP A C 1
ATOM 660 O O . TRP A 1 89 ? 18.611 -2.125 -19.586 1.00 88.81 89 TRP A O 1
ATOM 670 N N . ILE A 1 90 ? 17.459 -0.789 -18.193 1.00 86.75 90 ILE A N 1
ATOM 671 C CA . ILE A 1 90 ? 18.271 0.410 -18.447 1.00 86.75 90 ILE A CA 1
ATOM 672 C C . ILE A 1 90 ? 19.412 0.485 -17.434 1.00 86.75 90 ILE A C 1
ATOM 674 O O . ILE A 1 90 ? 20.581 0.582 -17.794 1.00 86.75 90 ILE A O 1
ATOM 678 N N . ASN A 1 91 ? 19.079 0.465 -16.142 1.00 83.50 91 ASN A N 1
ATOM 679 C CA . ASN A 1 91 ? 20.058 0.639 -15.075 1.00 83.50 91 ASN A CA 1
ATOM 680 C C . ASN A 1 91 ? 19.523 0.114 -13.738 1.00 83.50 91 ASN A C 1
ATOM 682 O O . ASN A 1 91 ? 18.324 0.199 -13.470 1.00 83.50 91 ASN A O 1
ATOM 686 N N . ALA A 1 92 ? 20.426 -0.340 -12.868 1.00 80.06 92 ALA A N 1
ATOM 687 C CA . ALA A 1 92 ? 20.149 -0.553 -11.455 1.00 80.06 92 ALA A CA 1
ATOM 688 C C . ALA A 1 92 ? 21.312 -0.063 -10.587 1.00 80.06 92 ALA A C 1
ATOM 690 O O . ALA A 1 92 ? 22.454 -0.484 -10.758 1.00 80.06 92 ALA A O 1
ATOM 691 N N . GLY A 1 93 ? 21.014 0.798 -9.614 1.00 71.31 93 GLY A N 1
ATOM 692 C CA . GLY A 1 93 ? 22.013 1.354 -8.708 1.00 71.31 93 GLY A CA 1
ATOM 693 C C . GLY A 1 93 ? 21.393 2.153 -7.565 1.00 71.31 93 GLY A C 1
ATOM 694 O O . GLY A 1 93 ? 20.376 2.821 -7.733 1.00 71.31 93 GLY A O 1
ATOM 695 N N . GLY A 1 94 ? 21.997 2.072 -6.375 1.00 64.44 94 GLY A N 1
ATOM 696 C CA . GLY A 1 94 ? 21.597 2.883 -5.216 1.00 64.44 94 GLY A CA 1
ATOM 697 C C . GLY A 1 94 ? 20.162 2.654 -4.720 1.00 64.44 94 GLY A C 1
ATOM 698 O O . GLY A 1 94 ? 19.584 3.555 -4.124 1.00 64.44 94 GLY A O 1
ATOM 699 N N . GLY A 1 95 ? 19.579 1.480 -4.987 1.00 67.94 95 GLY A N 1
ATOM 700 C CA . GLY A 1 95 ? 18.190 1.154 -4.640 1.00 67.94 95 GLY A CA 1
ATOM 701 C C . GLY A 1 95 ? 17.159 1.509 -5.714 1.00 67.94 95 GLY A C 1
ATOM 702 O O . GLY A 1 95 ? 15.990 1.180 -5.525 1.00 67.94 95 GLY A O 1
ATOM 703 N N . ASN A 1 96 ? 17.586 2.116 -6.828 1.00 81.31 96 ASN A N 1
ATOM 704 C CA . ASN A 1 96 ? 16.744 2.421 -7.980 1.00 81.31 96 ASN A CA 1
ATOM 705 C C . ASN A 1 96 ? 17.012 1.471 -9.143 1.00 81.31 96 ASN A C 1
ATOM 707 O O . ASN A 1 96 ? 18.168 1.254 -9.504 1.00 81.31 96 ASN A O 1
ATOM 711 N N . THR A 1 97 ? 15.945 0.999 -9.780 1.00 89.00 97 THR A N 1
ATOM 712 C CA . THR A 1 97 ? 16.005 0.171 -10.989 1.00 89.00 97 THR A CA 1
ATOM 713 C C . THR A 1 97 ? 15.085 0.764 -12.048 1.00 89.00 97 THR A C 1
ATOM 715 O O . THR A 1 97 ? 13.935 1.090 -11.760 1.00 89.00 97 THR A O 1
ATOM 718 N N . GLN A 1 98 ? 15.595 0.933 -13.265 1.00 91.38 98 GLN A N 1
ATOM 719 C CA . GLN A 1 98 ? 14.897 1.548 -14.392 1.00 91.38 98 GLN A CA 1
ATOM 720 C C . GLN A 1 98 ? 14.713 0.505 -15.490 1.00 91.38 98 GLN A C 1
ATOM 722 O O . GLN A 1 98 ? 15.691 -0.084 -15.956 1.00 91.38 98 GLN A O 1
ATOM 727 N N . ILE A 1 99 ? 13.463 0.275 -15.885 1.00 91.94 99 ILE A N 1
ATOM 728 C CA . ILE A 1 99 ? 13.095 -0.728 -16.885 1.00 91.94 99 ILE A CA 1
ATOM 729 C C . ILE A 1 99 ? 12.068 -0.112 -17.828 1.00 91.94 99 ILE A C 1
ATOM 731 O O . ILE A 1 99 ? 11.093 0.493 -17.375 1.00 91.94 99 ILE A O 1
ATOM 735 N N . LEU A 1 100 ? 12.270 -0.263 -19.128 1.00 91.94 100 LEU A N 1
ATOM 736 C CA . LEU A 1 100 ? 11.335 0.171 -20.155 1.00 91.94 100 LEU A CA 1
ATOM 737 C C . LEU A 1 100 ? 10.540 -1.034 -20.651 1.00 91.94 100 LEU A C 1
ATOM 739 O O . LEU A 1 100 ? 11.125 -2.007 -21.102 1.00 91.94 100 LEU A O 1
ATOM 743 N N . PHE A 1 101 ? 9.217 -0.980 -20.573 1.00 93.00 101 PHE A N 1
ATOM 744 C CA . PHE A 1 101 ? 8.334 -2.044 -21.043 1.00 93.00 101 PHE A CA 1
ATOM 745 C C . PHE A 1 101 ? 7.624 -1.629 -22.321 1.00 93.00 101 PHE A C 1
ATOM 747 O O . PHE A 1 101 ? 7.216 -0.473 -22.462 1.00 93.00 101 PHE A O 1
ATOM 754 N N . ARG A 1 102 ? 7.398 -2.595 -23.211 1.00 89.69 102 ARG A N 1
ATOM 755 C CA . ARG A 1 102 ? 6.559 -2.403 -24.395 1.00 89.69 102 ARG A CA 1
ATOM 756 C C . ARG A 1 102 ? 5.104 -2.139 -24.009 1.00 89.69 102 ARG A C 1
ATOM 758 O O . ARG A 1 102 ? 4.480 -1.246 -24.567 1.00 89.69 102 ARG A O 1
ATOM 765 N N . GLU A 1 103 ? 4.593 -2.865 -23.014 1.00 90.94 103 GLU A N 1
ATOM 766 C CA . GLU A 1 103 ? 3.202 -2.765 -22.571 1.00 90.94 103 GLU A CA 1
ATOM 767 C C . GLU A 1 103 ? 3.063 -2.503 -21.064 1.00 90.94 103 GLU A C 1
ATOM 769 O O . GLU A 1 103 ? 3.823 -2.992 -20.222 1.00 90.94 103 GLU A O 1
ATOM 774 N N . ARG A 1 104 ? 2.019 -1.748 -20.700 1.00 93.12 104 ARG A N 1
ATOM 775 C CA . ARG A 1 104 ? 1.680 -1.443 -19.299 1.00 93.12 104 ARG A CA 1
ATOM 776 C C . ARG A 1 104 ? 1.234 -2.675 -18.512 1.00 93.12 104 ARG A C 1
ATOM 778 O O . ARG A 1 104 ? 1.428 -2.719 -17.299 1.00 93.12 104 ARG A O 1
ATOM 785 N N . THR A 1 105 ? 0.591 -3.623 -19.181 1.00 93.69 105 THR A N 1
ATOM 786 C CA . THR A 1 105 ? 0.156 -4.921 -18.642 1.00 93.69 105 THR A CA 1
ATOM 787 C C . THR A 1 105 ? 1.357 -5.696 -18.113 1.00 93.69 105 THR A C 1
ATOM 789 O O . THR A 1 105 ? 1.419 -5.950 -16.912 1.00 93.69 105 THR A O 1
ATOM 792 N N . THR A 1 106 ? 2.372 -5.910 -18.951 1.00 93.88 106 THR A N 1
ATOM 793 C CA . THR A 1 106 ? 3.630 -6.575 -18.578 1.00 93.88 106 THR A CA 1
ATOM 794 C C . THR A 1 106 ? 4.346 -5.852 -17.438 1.00 93.88 106 THR A C 1
ATOM 796 O O . THR A 1 106 ? 4.801 -6.485 -16.487 1.00 93.88 106 THR A O 1
ATOM 799 N N . ALA A 1 107 ? 4.388 -4.513 -17.465 1.00 94.88 107 ALA A N 1
ATOM 800 C CA . ALA A 1 107 ? 4.983 -3.729 -16.381 1.00 94.88 107 ALA A CA 1
ATOM 801 C C . ALA A 1 107 ? 4.279 -3.957 -15.027 1.00 94.88 107 ALA A C 1
ATOM 803 O O . ALA A 1 107 ? 4.934 -4.027 -13.984 1.00 94.88 107 ALA A O 1
ATOM 804 N N . LYS A 1 108 ? 2.943 -4.073 -15.026 1.00 94.19 108 LYS A N 1
ATOM 805 C CA . LYS A 1 108 ? 2.154 -4.357 -13.817 1.00 94.19 108 LY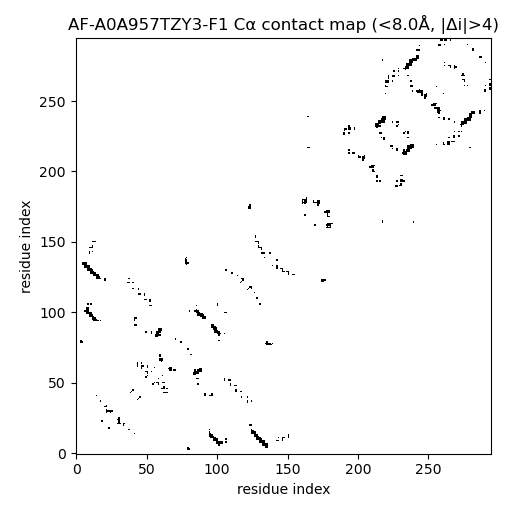S A CA 1
ATOM 806 C C . LYS A 1 108 ? 2.339 -5.795 -13.339 1.00 94.19 108 LYS A C 1
ATOM 808 O O . LYS A 1 108 ? 2.496 -5.999 -12.138 1.00 94.19 108 LYS A O 1
ATOM 813 N N . GLU A 1 109 ? 2.336 -6.763 -14.252 1.00 95.44 109 GLU A N 1
ATOM 814 C CA . GLU A 1 109 ? 2.580 -8.179 -13.944 1.00 95.44 109 GLU A CA 1
ATOM 815 C C . GLU A 1 109 ? 3.957 -8.375 -13.310 1.00 95.44 109 GLU A C 1
ATOM 817 O O . GLU A 1 109 ? 4.067 -8.987 -12.248 1.00 95.44 109 GLU A O 1
ATOM 822 N N . PHE A 1 110 ? 4.985 -7.750 -13.888 1.00 95.81 110 PHE A N 1
ATOM 823 C CA . PHE A 1 110 ? 6.335 -7.721 -13.339 1.00 95.81 110 PHE A CA 1
ATOM 824 C C . PHE A 1 110 ? 6.377 -7.155 -11.913 1.00 95.81 110 PHE A C 1
ATOM 826 O O . PHE A 1 110 ? 6.903 -7.801 -11.006 1.00 95.81 110 PHE A O 1
ATOM 833 N N . VAL A 1 111 ? 5.791 -5.973 -11.681 1.00 94.44 111 VAL A N 1
ATOM 834 C CA . VAL A 1 111 ? 5.763 -5.363 -10.339 1.00 94.44 111 VAL A CA 1
ATOM 835 C C . VAL A 1 111 ? 4.990 -6.236 -9.348 1.00 94.44 111 VAL A C 1
ATOM 837 O O . VAL A 1 111 ? 5.422 -6.365 -8.202 1.00 94.44 111 VAL A O 1
ATOM 840 N N . GLY A 1 112 ? 3.881 -6.851 -9.763 1.00 92.50 112 GLY A N 1
ATOM 841 C CA . GLY A 1 112 ? 3.099 -7.764 -8.927 1.00 92.50 112 GLY A CA 1
ATOM 842 C C . GLY A 1 112 ? 3.890 -9.009 -8.522 1.00 92.50 112 GLY A C 1
ATOM 843 O O . GLY A 1 112 ? 3.988 -9.315 -7.332 1.00 92.50 112 GLY A O 1
ATOM 844 N N . ALA A 1 113 ? 4.515 -9.682 -9.491 1.00 93.44 113 ALA A N 1
ATOM 845 C CA . ALA A 1 113 ? 5.336 -10.868 -9.257 1.00 93.44 113 ALA A CA 1
ATOM 846 C C . ALA A 1 113 ? 6.564 -10.562 -8.382 1.00 93.44 113 ALA A C 1
ATOM 848 O O . ALA A 1 113 ? 6.854 -11.302 -7.436 1.00 93.44 113 ALA A O 1
ATOM 849 N N . LEU A 1 114 ? 7.239 -9.435 -8.633 1.00 93.56 114 LEU A N 1
ATOM 850 C CA . LEU A 1 114 ? 8.376 -8.995 -7.828 1.00 93.56 114 LEU A CA 1
ATOM 851 C C . LEU A 1 114 ? 7.937 -8.668 -6.401 1.00 93.56 114 LEU A C 1
ATOM 853 O O . LEU A 1 114 ? 8.567 -9.119 -5.448 1.00 93.56 114 LEU A O 1
ATOM 857 N N . SER A 1 115 ? 6.824 -7.948 -6.240 1.00 90.31 115 SER A N 1
ATOM 858 C CA . SER A 1 115 ? 6.282 -7.614 -4.919 1.00 90.31 115 SER A CA 1
ATOM 859 C C . SER A 1 115 ? 5.968 -8.873 -4.111 1.00 90.31 115 SER A C 1
ATOM 861 O O . SER A 1 115 ? 6.366 -8.964 -2.952 1.00 90.31 115 SER A O 1
ATOM 863 N N . LEU A 1 116 ? 5.325 -9.873 -4.723 1.00 89.50 116 LEU A N 1
ATOM 864 C CA . LEU A 1 116 ? 5.019 -11.143 -4.061 1.00 89.50 116 LEU A CA 1
ATOM 865 C C . LEU A 1 116 ? 6.291 -11.886 -3.628 1.00 89.50 116 LEU A C 1
ATOM 867 O O . LEU A 1 116 ? 6.359 -12.399 -2.510 1.00 89.50 116 LEU A O 1
ATOM 871 N N . ARG A 1 117 ? 7.320 -11.903 -4.478 1.00 91.94 117 ARG A N 1
ATOM 872 C CA . ARG A 1 117 ? 8.595 -12.561 -4.171 1.00 91.94 117 ARG A CA 1
ATOM 873 C C . ARG A 1 117 ? 9.338 -11.882 -3.026 1.00 91.94 117 ARG A C 1
ATOM 875 O O . ARG A 1 117 ? 9.826 -12.556 -2.119 1.00 91.94 117 ARG A O 1
ATOM 882 N N . LEU A 1 118 ? 9.383 -10.551 -3.031 1.00 89.88 118 LEU A N 1
ATOM 883 C CA . LEU A 1 118 ? 10.001 -9.783 -1.951 1.00 89.88 118 LEU A CA 1
ATOM 884 C C . LEU A 1 118 ? 9.236 -9.936 -0.636 1.00 89.88 118 LEU A C 1
ATOM 886 O O . LEU A 1 118 ? 9.864 -10.067 0.412 1.00 89.88 118 LEU A O 1
ATOM 890 N N . LEU A 1 119 ? 7.903 -10.008 -0.686 1.00 85.44 119 LEU A N 1
ATOM 891 C CA . LEU A 1 119 ? 7.086 -10.296 0.492 1.00 85.44 119 LEU A CA 1
ATOM 892 C C . LEU A 1 119 ? 7.416 -11.657 1.116 1.00 85.44 119 LEU A C 1
ATOM 894 O O . LEU A 1 119 ? 7.334 -11.773 2.328 1.00 85.44 119 LEU A O 1
ATOM 898 N N . GLN A 1 120 ? 7.790 -12.669 0.331 1.00 85.81 120 GLN A N 1
ATOM 899 C CA . GLN A 1 120 ? 8.098 -14.012 0.844 1.00 85.81 120 GLN A CA 1
ATOM 900 C C . GLN A 1 120 ? 9.544 -14.163 1.335 1.00 85.81 120 GLN A C 1
ATOM 902 O O . GLN A 1 120 ? 9.800 -14.884 2.298 1.00 85.81 120 GLN A O 1
ATOM 907 N N . ALA A 1 121 ? 10.497 -13.518 0.660 1.00 85.94 121 ALA A N 1
ATOM 908 C CA . ALA A 1 121 ? 11.925 -13.763 0.869 1.00 85.94 121 ALA A CA 1
ATOM 909 C C . ALA A 1 121 ? 12.661 -12.631 1.606 1.00 85.94 121 ALA A C 1
ATOM 911 O O . ALA A 1 121 ? 13.714 -12.869 2.195 1.00 85.94 121 ALA A O 1
ATOM 912 N N . ALA A 1 122 ? 12.132 -11.405 1.584 1.00 85.75 122 ALA A N 1
ATOM 913 C CA . ALA A 1 122 ? 12.776 -10.213 2.139 1.00 85.75 122 ALA A CA 1
ATOM 914 C C . ALA A 1 122 ? 11.758 -9.283 2.823 1.00 85.75 122 ALA A C 1
ATOM 916 O O . ALA A 1 122 ? 11.728 -8.074 2.587 1.00 85.75 122 ALA A O 1
ATOM 917 N N . ALA A 1 123 ? 10.891 -9.838 3.668 1.00 78.50 123 ALA A N 1
ATOM 918 C CA . ALA A 1 123 ? 9.849 -9.046 4.304 1.00 78.50 123 ALA A CA 1
ATOM 919 C C . ALA A 1 123 ? 10.375 -7.953 5.227 1.00 78.50 123 ALA A C 1
ATOM 921 O O . ALA A 1 123 ? 11.369 -8.115 5.928 1.00 78.50 123 ALA A O 1
ATOM 922 N N . GLY A 1 124 ? 9.668 -6.826 5.211 1.00 75.50 124 GLY A N 1
ATOM 923 C CA . GLY A 1 124 ? 10.120 -5.570 5.803 1.00 75.50 124 GLY A CA 1
ATOM 924 C C . GLY A 1 124 ? 10.828 -4.668 4.790 1.00 75.50 124 GLY A C 1
ATOM 925 O O . GLY A 1 124 ? 10.842 -3.450 4.977 1.00 75.50 124 GLY A O 1
ATOM 926 N N . LEU A 1 125 ? 11.330 -5.217 3.678 1.00 83.25 125 LEU A N 1
ATOM 927 C CA . LEU A 1 125 ? 11.825 -4.417 2.565 1.00 83.25 125 LEU A CA 1
ATOM 928 C C . LEU A 1 125 ? 10.643 -3.855 1.766 1.00 83.25 125 LEU A C 1
ATOM 930 O O . LEU A 1 125 ? 9.744 -4.588 1.358 1.00 83.25 125 LEU A O 1
ATOM 934 N N . THR A 1 126 ? 10.623 -2.538 1.560 1.00 80.69 126 THR A N 1
ATOM 935 C CA . THR A 1 126 ? 9.499 -1.864 0.897 1.00 80.69 126 THR A CA 1
ATOM 936 C C . THR A 1 126 ? 9.899 -1.424 -0.505 1.00 80.69 126 THR A C 1
ATOM 938 O O . THR A 1 126 ? 10.751 -0.549 -0.663 1.00 80.69 126 THR A O 1
ATOM 941 N N . LEU A 1 127 ? 9.238 -1.992 -1.513 1.00 87.06 127 LEU A N 1
ATOM 942 C CA . LEU A 1 127 ? 9.389 -1.622 -2.917 1.00 87.06 127 LEU A CA 1
ATOM 943 C C . LEU A 1 127 ? 8.319 -0.599 -3.320 1.00 87.06 127 LEU A C 1
ATOM 945 O O . LEU A 1 127 ? 7.131 -0.792 -3.062 1.00 87.06 127 LEU A O 1
ATOM 949 N N . VAL A 1 128 ? 8.728 0.475 -3.988 1.00 90.00 128 VAL A N 1
ATOM 950 C CA . VAL A 1 128 ? 7.839 1.484 -4.567 1.00 90.00 128 VAL A CA 1
ATOM 951 C C . VAL A 1 128 ? 8.064 1.517 -6.071 1.00 90.00 128 VAL A C 1
ATOM 953 O O . VAL A 1 128 ? 9.164 1.801 -6.526 1.00 90.00 128 VAL A O 1
ATOM 956 N N . ALA A 1 129 ? 7.012 1.266 -6.849 1.00 92.38 129 ALA A N 1
ATOM 957 C CA . ALA A 1 129 ? 7.064 1.342 -8.305 1.00 92.38 129 ALA A CA 1
ATOM 958 C C . ALA A 1 129 ? 6.265 2.539 -8.838 1.00 92.38 129 ALA A C 1
ATOM 960 O O . ALA A 1 129 ? 5.152 2.830 -8.372 1.00 92.38 129 ALA A O 1
ATOM 961 N N . ALA A 1 130 ? 6.787 3.214 -9.858 1.00 93.19 130 ALA A N 1
ATOM 962 C CA . ALA A 1 130 ? 6.036 4.180 -10.657 1.00 93.19 130 ALA A CA 1
ATOM 963 C C . ALA A 1 130 ? 6.178 3.875 -12.147 1.00 93.19 130 ALA A C 1
ATOM 965 O O . ALA A 1 130 ? 7.248 3.487 -12.600 1.00 93.19 130 ALA A O 1
ATOM 966 N N . HIS A 1 131 ? 5.095 4.101 -12.890 1.00 94.81 131 HIS A N 1
ATOM 967 C CA . HIS A 1 131 ? 5.021 3.891 -14.331 1.00 94.81 131 HIS A CA 1
ATOM 968 C C . HIS A 1 131 ? 4.751 5.228 -15.022 1.00 94.81 131 HIS A C 1
ATOM 970 O O . HIS A 1 131 ? 3.823 5.943 -14.624 1.00 94.81 131 HIS A O 1
ATOM 976 N N . VAL A 1 132 ? 5.525 5.550 -16.052 1.00 94.12 132 VAL A N 1
ATOM 977 C CA . VAL A 1 132 ? 5.387 6.760 -16.869 1.00 94.12 132 VAL A CA 1
ATOM 978 C C . VAL A 1 132 ? 5.392 6.359 -18.336 1.00 94.12 132 VAL A C 1
ATOM 980 O O . VAL A 1 132 ? 6.279 5.633 -18.766 1.00 94.12 132 VAL A O 1
ATOM 983 N N . ASP A 1 133 ? 4.415 6.846 -19.098 1.00 93.12 133 ASP A N 1
ATOM 984 C CA . ASP A 1 133 ? 4.378 6.610 -20.540 1.00 93.12 133 ASP A CA 1
ATOM 985 C C . ASP A 1 133 ? 5.462 7.440 -21.250 1.00 93.12 133 ASP A C 1
ATOM 987 O O . ASP A 1 133 ? 5.695 8.619 -20.927 1.00 93.12 133 ASP A O 1
ATOM 991 N N . VAL A 1 134 ? 6.139 6.797 -22.197 1.00 89.94 134 VAL A N 1
ATOM 992 C CA . VAL A 1 134 ? 7.252 7.326 -22.986 1.00 89.94 134 VAL A CA 1
ATOM 993 C C . VAL A 1 134 ? 6.888 7.221 -24.456 1.00 89.94 134 VAL A C 1
ATOM 995 O O . VAL A 1 134 ? 6.740 6.129 -24.997 1.00 89.94 134 VAL A O 1
ATOM 998 N N . GLU A 1 135 ? 6.729 8.367 -25.098 1.00 88.38 135 GLU A N 1
ATOM 999 C CA . GLU A 1 135 ? 6.517 8.467 -26.533 1.00 88.38 135 GLU A CA 1
ATOM 1000 C C . GLU A 1 135 ? 7.844 8.190 -27.275 1.00 88.38 135 GLU A C 1
ATOM 1002 O O . GLU A 1 135 ? 8.911 8.486 -26.730 1.00 88.38 135 GLU A O 1
ATOM 10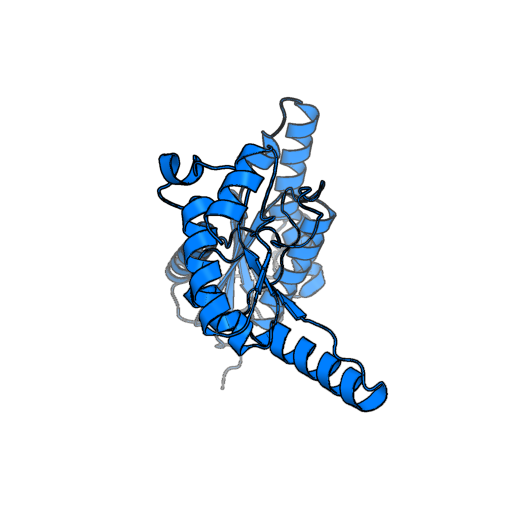07 N N . PRO A 1 136 ? 7.819 7.625 -28.497 1.00 79.00 136 PRO A N 1
ATOM 1008 C CA . PRO A 1 136 ? 9.033 7.178 -29.201 1.00 79.00 136 PRO A CA 1
ATOM 1009 C C . PRO A 1 136 ? 10.101 8.262 -29.433 1.00 79.00 136 PRO A C 1
ATOM 1011 O O . PRO A 1 136 ? 11.296 7.976 -29.503 1.00 79.00 136 PRO A O 1
ATOM 1014 N N . ASP A 1 137 ? 9.668 9.512 -29.569 1.00 78.62 137 ASP A N 1
ATOM 1015 C CA . ASP A 1 137 ? 10.485 10.703 -29.812 1.00 78.62 137 ASP A CA 1
ATOM 1016 C C . ASP A 1 137 ? 10.790 11.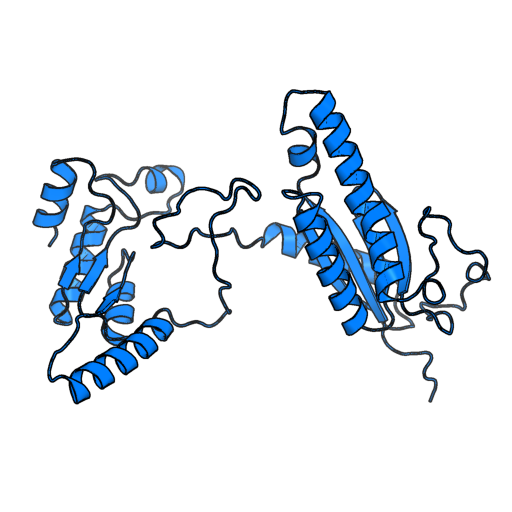507 -28.535 1.00 78.62 137 ASP A C 1
ATOM 1018 O O . ASP A 1 137 ? 11.445 12.549 -28.596 1.00 78.62 137 ASP A O 1
ATOM 1022 N N . ALA A 1 138 ? 10.348 11.030 -27.368 1.00 81.44 138 ALA A N 1
ATOM 1023 C CA . ALA A 1 138 ? 10.569 11.714 -26.103 1.00 81.44 138 ALA A CA 1
ATOM 1024 C C . ALA A 1 138 ? 12.035 11.643 -25.643 1.00 81.44 138 ALA A C 1
ATOM 1026 O O . ALA A 1 138 ? 12.740 10.647 -25.821 1.00 81.44 138 ALA A O 1
ATOM 1027 N N . ILE A 1 139 ? 12.475 12.686 -24.934 1.00 83.38 139 ILE A N 1
ATOM 1028 C CA . ILE A 1 139 ? 13.766 12.688 -24.246 1.00 83.38 139 ILE A CA 1
ATOM 1029 C C . ILE A 1 139 ? 13.648 11.810 -22.993 1.00 83.38 139 ILE A C 1
ATOM 1031 O O . ILE A 1 139 ? 13.008 12.183 -22.006 1.00 83.38 139 ILE A O 1
ATOM 1035 N N . LEU A 1 140 ? 14.300 10.644 -23.009 1.00 83.06 140 LEU A N 1
ATOM 1036 C CA . LEU A 1 140 ? 14.219 9.665 -21.917 1.00 83.06 140 LEU A CA 1
ATOM 1037 C C . LEU A 1 140 ? 14.610 10.260 -20.554 1.00 83.06 140 LEU A C 1
ATOM 1039 O O . LEU A 1 140 ? 13.969 9.959 -19.550 1.00 83.06 140 LEU A O 1
ATOM 1043 N N . ALA A 1 141 ? 15.603 11.154 -20.513 1.00 83.94 141 ALA A N 1
ATOM 1044 C CA . ALA A 1 141 ? 16.044 11.807 -19.278 1.00 83.94 141 ALA A CA 1
ATOM 1045 C C . ALA A 1 141 ? 14.917 12.592 -18.575 1.00 83.94 141 ALA A C 1
ATOM 1047 O O . ALA A 1 141 ? 14.786 12.524 -17.352 1.00 83.94 141 ALA A O 1
ATOM 1048 N N . GLU A 1 142 ? 14.053 13.278 -19.330 1.00 87.81 142 GLU A N 1
ATOM 1049 C CA . GLU A 1 142 ? 12.911 14.015 -18.770 1.00 87.81 142 GLU A CA 1
ATOM 1050 C C . GLU A 1 142 ? 11.850 13.062 -18.205 1.00 87.81 142 GLU A C 1
ATOM 1052 O O . GLU A 1 142 ? 11.248 13.310 -17.154 1.00 87.81 142 GLU A O 1
ATOM 1057 N N . LYS A 1 143 ? 11.640 11.928 -18.880 1.00 90.62 143 LYS A N 1
ATOM 1058 C CA . LYS A 1 143 ? 10.714 10.883 -18.431 1.00 90.62 143 LYS A CA 1
ATOM 1059 C C . LYS A 1 143 ? 11.223 10.182 -17.174 1.00 90.62 143 LYS A C 1
ATOM 1061 O O . LYS A 1 143 ? 10.422 9.917 -16.275 1.00 90.62 143 LYS A O 1
ATOM 1066 N N . VAL A 1 144 ? 12.534 9.958 -17.071 1.00 88.25 144 VAL A N 1
ATOM 1067 C CA . VAL A 1 144 ? 13.192 9.450 -15.859 1.00 88.25 144 VAL A CA 1
ATOM 1068 C C . VAL A 1 144 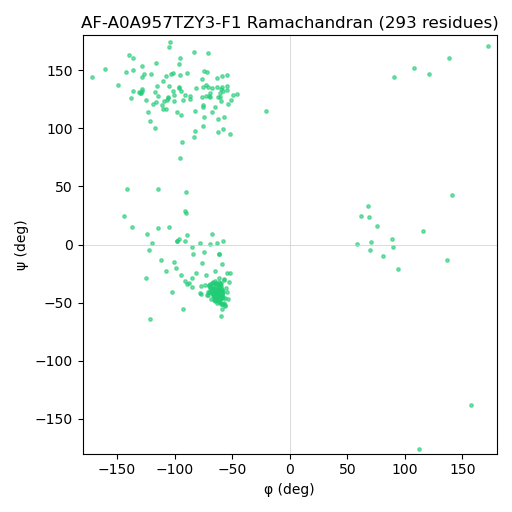? 12.991 10.414 -14.692 1.00 88.25 144 VAL A C 1
ATOM 1070 O O . VAL A 1 144 ? 12.528 9.979 -13.638 1.00 88.25 144 VAL A O 1
ATOM 1073 N N . ASP A 1 145 ? 13.233 11.716 -14.868 1.00 88.38 145 ASP A N 1
ATOM 1074 C CA . ASP A 1 145 ? 12.995 12.713 -13.811 1.00 88.38 145 ASP A CA 1
ATOM 1075 C C . ASP A 1 145 ? 11.522 12.732 -13.358 1.00 88.38 145 ASP A C 1
ATOM 1077 O O . ASP A 1 145 ? 11.215 12.697 -12.160 1.00 88.38 145 ASP A O 1
ATOM 1081 N N . LYS A 1 146 ? 10.580 12.678 -14.309 1.00 90.81 146 LYS A N 1
ATOM 1082 C CA . LYS A 1 146 ? 9.143 12.574 -14.009 1.00 90.81 146 LYS A CA 1
ATOM 1083 C C . LYS A 1 146 ? 8.807 11.303 -13.222 1.00 90.81 146 LYS A C 1
ATOM 1085 O O . LYS A 1 146 ? 8.011 11.360 -12.278 1.00 90.81 146 LYS A O 1
ATOM 1090 N N . ALA A 1 147 ? 9.399 10.169 -13.584 1.00 89.62 147 ALA A N 1
ATOM 1091 C CA . ALA A 1 147 ? 9.189 8.901 -12.897 1.00 89.62 147 ALA A CA 1
ATOM 1092 C C . ALA A 1 147 ? 9.793 8.908 -11.482 1.00 89.62 147 ALA A C 1
ATOM 1094 O O . ALA A 1 147 ? 9.118 8.486 -10.542 1.00 89.62 147 ALA A O 1
ATOM 1095 N N . ILE A 1 148 ? 10.983 9.488 -11.288 1.00 88.88 148 ILE A N 1
ATOM 1096 C CA . ILE A 1 148 ? 11.597 9.682 -9.962 1.00 88.88 148 ILE A CA 1
ATOM 1097 C C . ILE A 1 148 ? 10.702 10.564 -9.082 1.00 88.88 148 ILE A C 1
ATOM 1099 O O . ILE A 1 148 ? 10.419 10.219 -7.933 1.00 88.88 148 ILE A O 1
ATOM 1103 N N . LYS A 1 149 ? 10.181 11.675 -9.617 1.00 89.81 149 LYS A N 1
ATOM 1104 C CA . LYS A 1 149 ? 9.218 12.532 -8.902 1.00 89.81 149 LYS A CA 1
ATOM 1105 C C . LYS A 1 149 ? 7.944 11.773 -8.523 1.00 89.81 149 LYS A C 1
ATOM 1107 O O . LYS A 1 149 ? 7.428 11.957 -7.420 1.00 89.81 149 LYS A O 1
ATOM 1112 N N . ALA A 1 150 ? 7.440 10.904 -9.399 1.00 88.88 150 ALA A N 1
ATOM 1113 C CA . ALA A 1 150 ? 6.273 10.070 -9.113 1.00 88.88 150 ALA A CA 1
ATOM 1114 C C . ALA A 1 150 ? 6.549 9.041 -8.005 1.00 88.88 150 ALA A C 1
ATOM 1116 O O . ALA A 1 150 ? 5.721 8.885 -7.106 1.00 88.88 150 ALA A O 1
ATOM 1117 N N . VAL A 1 151 ? 7.717 8.394 -8.030 1.00 89.19 151 VAL A N 1
ATOM 1118 C CA . VAL A 1 151 ? 8.192 7.517 -6.951 1.00 89.19 151 VAL A CA 1
ATOM 1119 C C . VAL A 1 151 ? 8.268 8.288 -5.634 1.00 89.19 151 VAL A C 1
ATOM 1121 O O . VAL A 1 151 ? 7.670 7.868 -4.647 1.00 89.19 151 VAL A O 1
ATOM 1124 N N . ASN A 1 152 ? 8.925 9.449 -5.613 1.00 85.75 152 ASN A N 1
ATOM 1125 C CA . ASN A 1 152 ? 9.074 10.257 -4.400 1.00 85.75 152 ASN A CA 1
ATOM 1126 C C . ASN A 1 152 ? 7.727 10.712 -3.830 1.00 85.75 152 ASN A C 1
ATOM 1128 O O . ASN A 1 152 ? 7.527 10.646 -2.618 1.00 85.75 152 ASN A O 1
ATOM 1132 N N . ARG A 1 153 ? 6.768 11.080 -4.689 1.00 86.38 153 ARG A N 1
ATOM 1133 C CA . ARG A 1 153 ? 5.394 11.371 -4.262 1.00 86.38 153 ARG A CA 1
ATOM 1134 C C . ARG A 1 153 ? 4.726 10.145 -3.635 1.00 86.38 153 ARG A C 1
ATOM 1136 O O . ARG A 1 153 ? 4.088 10.269 -2.599 1.00 86.38 153 ARG A O 1
ATOM 1143 N N . LYS A 1 154 ? 4.886 8.950 -4.212 1.00 83.81 154 LYS A N 1
ATOM 1144 C CA . LYS A 1 154 ? 4.350 7.711 -3.616 1.00 83.81 154 LYS A CA 1
ATOM 1145 C C . LYS A 1 154 ? 5.001 7.376 -2.270 1.00 83.81 154 LYS A C 1
ATOM 1147 O O . LYS A 1 154 ? 4.313 6.883 -1.384 1.00 83.81 154 LYS A O 1
ATOM 1152 N N . LYS A 1 155 ? 6.291 7.681 -2.089 1.00 81.44 155 LYS A N 1
ATOM 1153 C CA . LYS A 1 155 ? 6.975 7.545 -0.791 1.00 81.44 155 LYS A CA 1
ATOM 1154 C C . LYS A 1 155 ? 6.417 8.505 0.259 1.00 81.44 155 LYS A C 1
ATOM 1156 O O . LYS A 1 155 ? 6.198 8.094 1.393 1.00 81.44 155 LYS A O 1
ATOM 1161 N N . SER A 1 156 ? 6.199 9.773 -0.104 1.00 74.25 156 SER A N 1
ATOM 1162 C CA . SER A 1 156 ? 5.700 10.798 0.826 1.00 74.25 156 SER A CA 1
ATOM 1163 C C . SER A 1 156 ? 4.218 10.616 1.155 1.00 74.25 156 SER A C 1
ATOM 1165 O O . SER A 1 156 ? 3.808 10.853 2.286 1.00 74.25 156 SER A O 1
ATOM 1167 N N . HIS A 1 157 ? 3.426 10.150 0.188 1.00 65.50 157 HIS A N 1
ATOM 1168 C CA . HIS A 1 157 ? 2.019 9.781 0.354 1.00 65.50 157 HIS A CA 1
ATOM 1169 C C . HIS A 1 157 ? 1.842 8.311 0.734 1.00 65.50 157 HIS A C 1
ATOM 1171 O O . HIS A 1 157 ? 0.805 7.723 0.425 1.00 65.50 157 HIS A O 1
ATOM 1177 N N . ARG A 1 158 ? 2.834 7.693 1.389 1.00 59.03 158 ARG A N 1
ATOM 1178 C CA . ARG A 1 158 ? 2.656 6.343 1.917 1.00 59.03 158 ARG A CA 1
ATOM 1179 C C . ARG A 1 158 ? 1.450 6.375 2.850 1.00 59.03 158 ARG A C 1
ATOM 1181 O O . ARG A 1 158 ? 1.508 6.979 3.921 1.00 59.03 158 ARG A O 1
ATOM 1188 N N . GLN A 1 159 ? 0.355 5.751 2.422 1.00 48.91 159 GLN A N 1
ATOM 1189 C CA . GLN A 1 159 ? -0.783 5.516 3.290 1.00 48.91 159 GLN A CA 1
ATOM 1190 C C . GLN A 1 159 ? -0.272 4.614 4.404 1.00 48.91 159 GLN A C 1
ATOM 1192 O O . GLN A 1 159 ? 0.101 3.461 4.182 1.00 48.91 159 GLN A O 1
ATOM 1197 N N . TRP A 1 160 ? -0.146 5.191 5.594 1.00 44.06 160 TRP A N 1
ATOM 1198 C CA . TRP A 1 160 ? 0.163 4.415 6.774 1.00 44.06 160 TRP A CA 1
ATOM 1199 C C . TRP A 1 160 ? -0.969 3.420 6.952 1.00 44.06 160 TRP A C 1
ATOM 1201 O O . TRP A 1 160 ? -2.138 3.802 6.965 1.00 44.06 160 TRP A O 1
ATOM 1211 N N . SER A 1 161 ? -0.603 2.150 7.068 1.00 45.56 161 SER A N 1
ATOM 1212 C CA . SER A 1 161 ? -1.480 1.084 7.520 1.00 45.56 161 SER A CA 1
ATOM 1213 C C . SER A 1 161 ? -2.120 1.513 8.839 1.00 45.56 161 SER A C 1
ATOM 1215 O O . SER A 1 161 ? -1.503 1.396 9.897 1.00 45.56 161 SER A O 1
ATOM 1217 N N . ALA A 1 162 ? -3.327 2.075 8.784 1.00 44.59 162 ALA A N 1
ATOM 1218 C CA . ALA A 1 162 ? -4.089 2.344 9.986 1.00 44.59 162 ALA A CA 1
ATOM 1219 C C . ALA A 1 162 ? -4.537 0.982 10.531 1.00 44.59 162 ALA A C 1
ATOM 1221 O O . ALA A 1 162 ? -5.076 0.179 9.763 1.00 44.59 162 ALA A O 1
ATOM 1222 N N . PRO A 1 163 ? -4.290 0.674 11.815 1.00 45.59 163 PRO A N 1
ATOM 1223 C CA . PRO A 1 163 ? -4.824 -0.543 12.401 1.00 45.59 163 PRO A CA 1
ATOM 1224 C C . PRO A 1 163 ? -6.336 -0.574 12.203 1.00 45.59 163 PRO A C 1
ATOM 1226 O O . PRO A 1 163 ? -6.996 0.446 12.414 1.00 45.59 163 PRO A O 1
ATOM 1229 N N . GLN A 1 164 ? -6.888 -1.729 11.819 1.00 48.69 164 GLN A N 1
ATOM 1230 C CA . GLN A 1 164 ? -8.334 -1.925 11.864 1.00 48.69 164 GLN A CA 1
ATOM 1231 C C . GLN A 1 164 ? -8.817 -1.710 13.301 1.00 48.69 164 GLN A C 1
ATOM 1233 O O . GLN A 1 164 ? -8.715 -2.587 14.162 1.00 48.69 164 GLN A O 1
ATOM 1238 N N . LEU A 1 165 ? -9.339 -0.512 13.559 1.00 44.41 165 LEU A N 1
ATOM 1239 C CA . LEU A 1 165 ? -9.987 -0.154 14.810 1.00 44.41 165 LEU A CA 1
ATOM 1240 C C . LEU A 1 165 ? -11.220 -1.050 14.966 1.00 44.41 165 LEU A C 1
ATOM 1242 O O . LEU A 1 165 ? -12.272 -0.764 14.404 1.00 44.41 165 LEU A O 1
ATOM 1246 N N . GLY A 1 166 ? -11.088 -2.147 15.714 1.00 49.97 166 GLY A N 1
ATOM 1247 C CA . GLY A 1 166 ? -12.178 -3.101 15.943 1.00 49.97 166 GLY A CA 1
ATOM 1248 C C . GLY A 1 166 ? -11.793 -4.577 15.849 1.00 49.97 166 GLY A C 1
ATOM 1249 O O . GLY A 1 166 ? -12.555 -5.411 16.329 1.00 49.97 166 GLY A O 1
ATOM 1250 N N . LEU A 1 167 ? -10.616 -4.923 15.319 1.00 44.56 167 LEU A N 1
ATOM 1251 C CA . LEU A 1 167 ? -10.057 -6.264 15.506 1.00 44.56 167 LEU A CA 1
ATOM 1252 C C . LEU A 1 167 ? -9.177 -6.263 16.758 1.00 44.56 167 LEU A C 1
ATOM 1254 O O . LEU A 1 167 ? -8.275 -5.440 16.890 1.00 44.56 167 LEU A O 1
ATOM 1258 N N . GLY A 1 168 ? -9.405 -7.211 17.673 1.00 41.56 168 GLY A N 1
ATOM 1259 C CA . GLY A 1 168 ? -8.594 -7.395 18.889 1.00 41.56 168 GLY A CA 1
ATOM 1260 C C . GLY A 1 168 ? -7.125 -7.758 18.628 1.00 41.56 168 GLY A C 1
ATOM 1261 O O . GLY A 1 168 ? -6.360 -7.950 19.568 1.00 41.56 168 GLY A O 1
ATOM 1262 N N . VAL A 1 169 ? -6.717 -7.840 17.360 1.00 46.78 169 VAL A N 1
ATOM 1263 C CA . VAL A 1 169 ? -5.334 -8.035 16.937 1.00 46.78 169 VAL A CA 1
ATOM 1264 C C . VAL A 1 169 ? -4.718 -6.666 16.645 1.00 46.78 169 VAL A C 1
ATOM 1266 O O . VAL A 1 169 ? -4.514 -6.271 15.502 1.00 46.78 169 VAL A O 1
ATOM 1269 N N . THR A 1 170 ? -4.416 -5.925 17.710 1.00 46.59 170 THR A N 1
ATOM 1270 C CA . THR A 1 170 ? -3.494 -4.775 17.662 1.00 46.59 170 THR A CA 1
ATOM 1271 C C . THR A 1 170 ? -2.029 -5.216 17.648 1.00 46.59 170 THR A C 1
ATOM 1273 O O . THR A 1 170 ? -1.131 -4.376 17.634 1.00 46.59 170 THR A O 1
ATOM 1276 N N . ALA A 1 171 ? -1.769 -6.529 17.654 1.00 45.03 171 ALA A N 1
ATOM 1277 C CA . ALA A 1 171 ? -0.434 -7.060 17.471 1.00 45.03 171 ALA A CA 1
ATOM 1278 C C . ALA A 1 171 ? 0.048 -6.707 16.061 1.00 45.03 171 ALA A C 1
ATOM 1280 O O . ALA A 1 171 ? -0.543 -7.132 15.066 1.00 45.03 171 ALA A O 1
ATOM 1281 N N . SER A 1 172 ? 1.131 -5.932 15.988 1.00 48.06 172 SER A N 1
ATOM 1282 C CA . SER A 1 172 ? 1.940 -5.821 14.780 1.00 48.06 172 SER A CA 1
ATOM 1283 C C . SER A 1 172 ? 2.176 -7.222 14.235 1.00 48.06 172 SER A C 1
ATOM 1285 O O . SER A 1 172 ? 2.584 -8.114 14.986 1.00 48.06 172 SER A O 1
ATOM 1287 N N . CYS A 1 173 ? 1.920 -7.428 12.943 1.00 48.47 173 CYS A N 1
ATOM 1288 C CA . CYS A 1 173 ? 2.322 -8.664 12.296 1.00 48.47 173 CYS A CA 1
ATOM 1289 C C . CYS A 1 173 ? 3.804 -8.887 12.605 1.00 48.47 173 CYS A C 1
ATOM 1291 O O . CYS A 1 173 ? 4.630 -8.014 12.339 1.00 48.47 173 CYS A O 1
ATOM 1293 N N . GLN A 1 174 ? 4.142 -10.046 13.170 1.00 41.56 174 GLN A N 1
ATOM 1294 C CA . GLN A 1 174 ? 5.513 -10.369 13.575 1.00 41.56 174 GLN A CA 1
ATOM 1295 C C . GLN A 1 174 ? 6.500 -10.304 12.394 1.00 41.56 174 GLN A C 1
ATOM 1297 O O . GLN A 1 174 ? 7.707 -10.227 12.592 1.00 41.56 174 GLN A O 1
ATOM 1302 N N . TYR A 1 175 ? 5.967 -10.315 11.171 1.00 42.72 175 TYR A N 1
ATOM 1303 C CA . TYR A 1 175 ? 6.706 -10.330 9.923 1.00 42.72 175 TYR A CA 1
ATOM 1304 C C . TYR A 1 175 ? 6.761 -8.964 9.217 1.00 42.72 175 TYR A C 1
ATOM 1306 O O . TYR A 1 175 ? 7.815 -8.577 8.726 1.00 42.72 175 TYR A O 1
ATOM 1314 N N . THR A 1 176 ? 5.664 -8.195 9.183 1.00 50.41 176 THR A N 1
ATOM 1315 C CA . THR A 1 176 ? 5.635 -6.881 8.502 1.00 50.41 176 THR A CA 1
ATOM 1316 C C . THR A 1 176 ? 5.769 -5.692 9.453 1.00 50.41 176 THR A C 1
ATOM 1318 O O . THR A 1 176 ? 5.997 -4.574 8.998 1.00 50.41 176 THR A O 1
ATOM 1321 N N . GLY A 1 177 ? 5.585 -5.891 10.762 1.00 49.66 177 GLY A N 1
ATOM 1322 C CA . GLY A 1 177 ? 5.502 -4.819 11.761 1.00 49.66 177 GLY A CA 1
ATOM 1323 C C . GLY A 1 177 ? 4.226 -3.969 11.670 1.00 49.66 177 GLY A C 1
ATOM 1324 O O . GLY A 1 177 ? 3.996 -3.117 12.528 1.00 49.66 177 GLY A O 1
ATOM 1325 N N . LEU A 1 178 ? 3.385 -4.207 10.659 1.00 45.84 178 LEU A N 1
ATOM 1326 C CA . LEU A 1 178 ? 2.180 -3.437 10.363 1.00 45.84 178 LEU A CA 1
ATOM 1327 C C . LEU A 1 178 ? 0.928 -4.188 10.856 1.00 45.84 178 LEU A C 1
ATOM 1329 O O . LEU A 1 178 ? 0.925 -5.424 10.877 1.00 45.84 178 LEU A O 1
ATOM 1333 N N . PRO A 1 179 ? -0.124 -3.475 11.291 1.00 49.78 179 PRO A N 1
ATOM 1334 C CA . PRO A 1 179 ? -1.390 -4.096 11.674 1.00 49.78 179 PRO A CA 1
ATOM 1335 C C . PRO A 1 179 ? -2.145 -4.627 10.444 1.00 49.78 179 PRO A C 1
ATOM 1337 O O . PRO A 1 179 ? -1.844 -4.240 9.315 1.00 49.78 179 PRO A O 1
ATOM 1340 N N . ALA A 1 180 ? -3.150 -5.484 10.653 1.00 44.66 180 ALA A N 1
ATOM 1341 C CA . ALA A 1 180 ? -4.066 -5.882 9.581 1.00 44.66 180 ALA A CA 1
ATOM 1342 C C . ALA A 1 180 ? -4.801 -4.647 9.019 1.00 44.66 180 ALA A C 1
ATOM 1344 O O . ALA A 1 180 ? -5.332 -3.836 9.785 1.00 44.66 180 ALA A O 1
ATOM 1345 N N . THR A 1 181 ? -4.812 -4.503 7.691 1.00 49.09 181 THR A N 1
ATOM 1346 C CA . THR A 1 181 ? -5.396 -3.363 6.967 1.00 49.09 181 THR A CA 1
ATOM 1347 C C . THR A 1 181 ? -6.489 -3.807 6.009 1.00 49.09 181 THR A C 1
ATOM 1349 O O . THR A 1 181 ? -6.359 -4.846 5.366 1.00 49.09 181 THR A O 1
ATOM 1352 N N . THR A 1 182 ? -7.499 -2.962 5.823 1.00 42.31 182 THR A N 1
ATOM 1353 C CA . THR A 1 182 ? -8.352 -2.963 4.625 1.00 42.31 182 THR A CA 1
ATOM 1354 C C . THR A 1 182 ? -7.840 -1.935 3.618 1.00 42.31 182 THR A C 1
ATOM 1356 O O . THR A 1 182 ? -7.360 -0.874 4.018 1.00 42.31 182 THR A O 1
ATOM 1359 N N . GLU A 1 183 ? -7.966 -2.228 2.321 1.00 41.09 183 GLU A N 1
ATOM 1360 C CA . GLU A 1 183 ? -7.896 -1.207 1.271 1.00 41.09 183 GLU A CA 1
ATOM 1361 C C . GLU A 1 183 ? -9.016 -0.186 1.509 1.00 41.09 183 GLU A C 1
ATOM 1363 O O . GLU A 1 183 ? -10.190 -0.549 1.581 1.00 41.09 183 GLU A O 1
ATOM 1368 N N . TYR A 1 184 ? -8.664 1.092 1.647 1.00 41.16 184 TYR A N 1
ATOM 1369 C CA . TYR A 1 184 ? -9.640 2.166 1.500 1.00 41.16 184 TYR A CA 1
ATOM 1370 C C . TYR A 1 184 ? -9.781 2.432 0.003 1.00 41.16 184 TYR A C 1
ATOM 1372 O O . TYR A 1 184 ? -8.955 3.128 -0.585 1.00 41.16 184 TYR A O 1
ATOM 1380 N N . ALA A 1 185 ? -10.809 1.858 -0.625 1.00 41.34 185 ALA A N 1
ATOM 1381 C CA . ALA A 1 185 ? -11.290 2.393 -1.892 1.00 41.34 185 ALA A CA 1
ATOM 1382 C C . ALA A 1 185 ? -11.688 3.858 -1.647 1.00 41.34 185 ALA A C 1
ATOM 1384 O O . ALA A 1 185 ? -12.368 4.144 -0.661 1.00 41.34 185 ALA A O 1
ATOM 1385 N N . GLU A 1 186 ? -11.244 4.769 -2.515 1.00 40.47 186 GLU A N 1
ATOM 1386 C CA . GLU A 1 186 ? -11.313 6.236 -2.362 1.00 40.47 186 GLU A CA 1
ATOM 1387 C C . GLU A 1 186 ? -12.734 6.824 -2.168 1.00 40.47 186 GLU A C 1
ATOM 1389 O O . GLU A 1 186 ? -12.872 8.031 -2.015 1.00 40.47 186 GLU A O 1
ATOM 1394 N N . GLU A 1 187 ? -13.786 6.004 -2.086 1.00 42.25 187 GLU A N 1
ATOM 1395 C CA . GLU A 1 187 ? -15.189 6.426 -1.958 1.00 42.25 187 GLU A CA 1
ATOM 1396 C C . GLU A 1 187 ? -16.054 5.511 -1.067 1.00 42.25 187 GLU A C 1
ATOM 1398 O O . GLU A 1 187 ? -17.273 5.446 -1.236 1.00 42.25 187 GLU A O 1
ATOM 1403 N N . SER A 1 188 ? -15.498 4.758 -0.110 1.00 46.41 188 SER A N 1
ATOM 1404 C CA . SER A 1 188 ? -16.383 4.001 0.788 1.00 46.41 188 SER A CA 1
ATOM 1405 C C . SER A 1 188 ? -17.024 4.943 1.816 1.00 46.41 188 SER A C 1
ATOM 1407 O O . SER A 1 188 ? -16.381 5.305 2.805 1.00 46.41 188 SER A O 1
ATOM 1409 N N . GLU A 1 189 ? -18.292 5.322 1.616 1.00 56.62 189 GLU A N 1
ATOM 1410 C CA . GLU A 1 189 ? -19.100 5.892 2.698 1.00 56.62 189 GLU A CA 1
ATOM 1411 C C . GLU A 1 189 ? -18.971 4.979 3.931 1.00 56.62 189 GLU A C 1
ATOM 1413 O O . GLU A 1 189 ? -19.231 3.775 3.813 1.00 56.62 189 GLU A O 1
ATOM 1418 N N . PRO A 1 190 ? -18.633 5.503 5.125 1.00 53.84 190 PRO A N 1
ATOM 1419 C CA . PRO A 1 190 ? -18.522 4.700 6.348 1.00 53.84 190 PRO A CA 1
ATOM 1420 C C . PRO A 1 190 ? -19.770 3.845 6.638 1.00 53.84 190 PRO A C 1
ATOM 1422 O O . PRO A 1 190 ? -19.691 2.802 7.287 1.00 53.84 190 PRO A O 1
ATOM 1425 N N . SER A 1 191 ? -20.927 4.265 6.116 1.00 62.34 191 SER A N 1
ATOM 1426 C CA . SER A 1 191 ? -22.213 3.581 6.241 1.00 62.34 191 SER A CA 1
ATOM 1427 C C . SER A 1 191 ? -22.375 2.346 5.336 1.00 62.34 191 SER A C 1
ATOM 1429 O O . SER A 1 191 ? -23.263 1.534 5.597 1.00 62.34 191 SER A O 1
ATOM 1431 N N . ALA A 1 192 ? -21.542 2.154 4.305 1.00 68.69 192 ALA A N 1
ATOM 1432 C CA . ALA A 1 192 ? -21.743 1.123 3.278 1.00 68.69 192 ALA A CA 1
ATOM 1433 C C . ALA A 1 192 ? -21.796 -0.303 3.856 1.00 68.69 192 ALA A C 1
ATOM 1435 O O . ALA A 1 192 ? -22.685 -1.083 3.518 1.00 68.69 192 ALA A O 1
ATOM 1436 N N . LEU A 1 193 ? -20.911 -0.624 4.805 1.00 69.56 193 LEU A N 1
ATOM 1437 C CA . LEU A 1 193 ? -20.924 -1.917 5.503 1.00 69.56 193 LEU A CA 1
ATOM 1438 C C . LEU A 1 193 ? -22.152 -2.082 6.410 1.00 69.56 193 LEU A C 1
ATOM 1440 O O . LEU A 1 193 ? -22.684 -3.183 6.551 1.00 69.56 193 LEU A O 1
ATOM 1444 N N . ILE A 1 194 ? -22.635 -0.989 7.003 1.00 79.19 194 ILE A N 1
ATOM 1445 C CA . ILE A 1 194 ? -23.817 -1.005 7.874 1.00 79.19 194 ILE A CA 1
ATOM 1446 C C . ILE A 1 194 ? -25.078 -1.250 7.048 1.00 79.19 194 ILE A C 1
ATOM 1448 O O . ILE A 1 194 ? -25.959 -1.974 7.505 1.00 79.19 194 ILE A O 1
ATOM 1452 N N . ARG A 1 195 ? -25.144 -0.733 5.814 1.00 78.56 195 ARG A N 1
ATOM 1453 C CA . ARG A 1 195 ? -26.254 -1.011 4.889 1.00 78.56 195 ARG A CA 1
ATOM 1454 C C . ARG A 1 195 ? -26.362 -2.508 4.580 1.00 78.56 195 ARG A C 1
ATOM 1456 O O . ARG A 1 195 ? -27.450 -3.063 4.694 1.00 78.56 195 ARG A O 1
ATOM 1463 N N . ILE A 1 196 ? -25.239 -3.183 4.330 1.00 83.62 196 ILE A N 1
ATOM 1464 C CA . ILE A 1 196 ? -25.217 -4.645 4.139 1.00 83.62 196 ILE A CA 1
ATOM 1465 C C . ILE A 1 196 ? -25.678 -5.366 5.417 1.00 83.62 196 ILE A C 1
ATOM 1467 O O . ILE A 1 196 ? -26.546 -6.238 5.375 1.00 83.62 196 ILE A O 1
ATOM 1471 N N . ALA A 1 197 ? -25.150 -4.982 6.585 1.00 84.75 197 ALA A N 1
ATOM 1472 C CA . ALA A 1 197 ? -25.560 -5.578 7.861 1.00 84.75 197 ALA A CA 1
ATOM 1473 C C . ALA A 1 197 ? -27.057 -5.364 8.158 1.00 84.75 197 ALA A C 1
ATOM 1475 O O . ALA A 1 197 ? -27.719 -6.232 8.734 1.00 84.75 197 ALA A O 1
ATOM 1476 N N . ARG A 1 198 ? -27.603 -4.218 7.742 1.00 87.62 198 ARG A N 1
ATOM 1477 C CA . ARG A 1 198 ? -29.022 -3.885 7.840 1.00 87.62 198 ARG A CA 1
ATOM 1478 C C . ARG A 1 198 ? -29.878 -4.820 6.993 1.00 87.62 198 ARG A C 1
ATOM 1480 O O . ARG A 1 198 ? -30.868 -5.322 7.517 1.00 87.62 198 ARG A O 1
ATOM 1487 N N . GLU A 1 199 ? -29.498 -5.085 5.747 1.00 89.50 199 GLU A N 1
ATOM 1488 C CA . GLU A 1 199 ? -30.222 -6.021 4.874 1.00 89.50 199 GLU A CA 1
ATOM 1489 C C . GLU A 1 199 ? -30.301 -7.419 5.498 1.00 89.50 199 GLU A C 1
ATOM 1491 O O . GLU A 1 199 ? -31.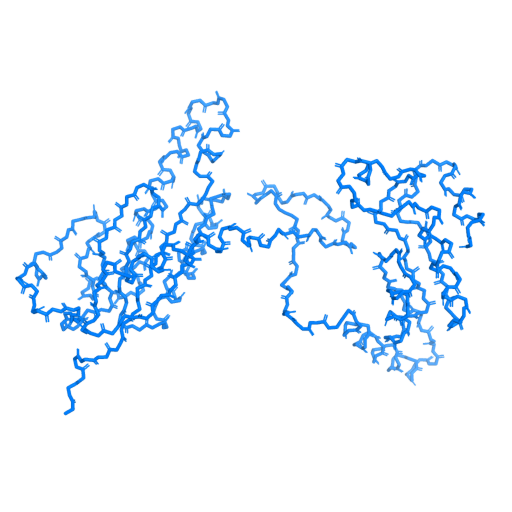381 -8.008 5.588 1.00 89.50 199 GLU A O 1
ATOM 1496 N N . VAL A 1 200 ? -29.179 -7.914 6.029 1.00 90.44 200 VAL A N 1
ATOM 1497 C CA . VAL A 1 200 ? -29.123 -9.217 6.711 1.00 90.44 200 VAL A CA 1
ATOM 1498 C C . VAL A 1 200 ? -30.000 -9.233 7.968 1.00 90.44 200 VAL A C 1
ATOM 1500 O O . VAL A 1 200 ? -30.749 -10.187 8.189 1.00 90.44 200 VAL A O 1
ATOM 1503 N N . ARG A 1 201 ? -29.954 -8.174 8.789 1.00 92.12 201 ARG A N 1
ATOM 1504 C CA . ARG A 1 201 ? -30.818 -8.032 9.974 1.00 92.12 201 ARG A CA 1
ATOM 1505 C C . ARG A 1 201 ? -32.296 -8.045 9.592 1.00 92.12 201 ARG A C 1
ATOM 1507 O O . ARG A 1 201 ? -33.085 -8.700 10.271 1.00 92.12 201 ARG A O 1
ATOM 1514 N N . ASP A 1 202 ? -32.673 -7.296 8.562 1.00 92.56 202 ASP A N 1
ATOM 1515 C CA . ASP A 1 202 ? -34.070 -7.139 8.156 1.00 92.56 202 ASP A CA 1
ATOM 1516 C C . ASP A 1 202 ? -34.615 -8.464 7.582 1.00 92.56 202 ASP A C 1
ATOM 1518 O O . ASP A 1 202 ? -35.728 -8.868 7.926 1.00 92.56 202 ASP A O 1
ATOM 1522 N N . ALA A 1 203 ? -33.798 -9.220 6.838 1.00 93.31 203 ALA A N 1
ATOM 1523 C CA . ALA A 1 203 ? -34.127 -10.583 6.409 1.00 93.31 203 ALA A CA 1
ATOM 1524 C C . ALA A 1 203 ? -34.266 -11.565 7.593 1.00 93.31 203 ALA A C 1
ATOM 1526 O O . ALA A 1 203 ? -35.196 -12.378 7.639 1.00 93.31 203 ALA A O 1
ATOM 1527 N N . TYR A 1 204 ? -33.379 -11.475 8.589 1.00 93.94 204 TYR A N 1
ATOM 1528 C CA . TYR A 1 204 ? -33.480 -12.280 9.810 1.00 93.94 204 TYR A CA 1
ATOM 1529 C C . TYR A 1 204 ? -34.748 -11.950 10.611 1.00 93.94 204 TYR A C 1
ATOM 1531 O O . TYR A 1 204 ? -35.435 -12.852 11.093 1.00 93.94 204 TYR A O 1
ATOM 1539 N N . LEU A 1 205 ? -35.103 -10.668 10.717 1.00 94.56 205 LEU A N 1
ATOM 1540 C CA . LEU A 1 205 ? -36.340 -10.227 11.360 1.00 94.56 205 LEU A CA 1
ATOM 1541 C C . LEU A 1 205 ? -37.573 -10.771 10.628 1.00 94.56 205 LEU A C 1
ATOM 1543 O O . LEU A 1 205 ? -38.482 -11.276 11.281 1.00 94.56 205 LEU A O 1
ATOM 1547 N N . ALA A 1 206 ? -37.594 -10.713 9.295 1.00 95.44 206 ALA A N 1
ATOM 1548 C CA . ALA A 1 206 ? -38.715 -11.211 8.497 1.00 95.44 206 ALA A CA 1
ATOM 1549 C C . ALA A 1 206 ? -38.945 -12.723 8.667 1.00 95.44 206 ALA A C 1
ATOM 1551 O O . ALA A 1 206 ? -40.083 -13.183 8.646 1.00 95.44 206 ALA A O 1
ATOM 1552 N N . THR A 1 207 ? -37.873 -13.493 8.858 1.00 96.62 207 THR A N 1
ATOM 1553 C CA . THR A 1 207 ? -37.942 -14.958 8.985 1.00 96.62 207 THR A CA 1
ATOM 1554 C C . THR A 1 207 ? -38.189 -15.437 10.414 1.00 96.62 207 THR A C 1
ATOM 1556 O O . THR A 1 207 ? -38.853 -16.451 10.610 1.00 96.62 207 THR A O 1
ATOM 1559 N N . THR A 1 208 ? -37.672 -14.727 11.419 1.00 96.38 208 THR A N 1
ATOM 1560 C CA . THR A 1 208 ? -37.701 -15.181 12.823 1.00 96.38 208 THR A CA 1
ATOM 1561 C C . THR A 1 208 ? -38.602 -14.352 13.735 1.00 96.38 208 THR A C 1
ATOM 1563 O O . THR A 1 208 ? -38.842 -14.744 14.876 1.00 96.38 208 THR A O 1
ATOM 1566 N N . GLY A 1 209 ? -39.058 -13.179 13.286 1.00 94.81 209 GLY A N 1
ATOM 1567 C CA . GLY A 1 209 ? -39.763 -12.198 14.115 1.00 94.81 209 GLY A CA 1
ATOM 1568 C C . GLY A 1 209 ? -38.876 -11.491 15.149 1.00 94.81 209 GLY A C 1
ATOM 1569 O O . GLY A 1 209 ? -39.370 -10.667 15.918 1.00 94.81 209 GLY A O 1
ATOM 1570 N N . ARG A 1 210 ? -37.564 -11.772 15.186 1.00 94.06 210 ARG A N 1
ATOM 1571 C CA . ARG A 1 210 ? -36.634 -11.213 16.175 1.00 94.06 210 ARG A CA 1
ATOM 1572 C C . ARG A 1 210 ? -35.739 -10.137 15.565 1.00 94.06 210 ARG A C 1
ATOM 1574 O O . ARG A 1 210 ? -35.010 -10.379 14.609 1.00 94.06 210 ARG A O 1
ATOM 1581 N N . ARG A 1 211 ? -35.728 -8.948 16.175 1.00 88.94 211 ARG A N 1
ATOM 1582 C CA . ARG A 1 211 ? -34.857 -7.838 15.758 1.00 88.94 211 ARG A CA 1
ATOM 1583 C C . ARG A 1 211 ? -33.484 -7.941 16.421 1.00 88.94 211 ARG A C 1
ATOM 1585 O O . ARG A 1 211 ? -33.392 -8.032 17.643 1.00 88.94 211 ARG A O 1
ATOM 1592 N N . ILE A 1 212 ? -32.425 -7.881 15.616 1.00 90.94 212 ILE A N 1
ATOM 1593 C CA . ILE A 1 212 ? -31.034 -7.802 16.088 1.00 90.94 212 ILE A CA 1
ATOM 1594 C C . ILE A 1 212 ? -30.598 -6.332 16.098 1.00 90.94 212 ILE A C 1
ATOM 1596 O O . ILE A 1 212 ? -30.881 -5.591 15.158 1.00 90.94 212 ILE A O 1
ATOM 1600 N N . LEU A 1 213 ? -29.923 -5.890 17.159 1.00 89.44 213 LEU A N 1
ATOM 1601 C CA . LEU A 1 213 ? -29.331 -4.553 17.209 1.00 89.44 213 LEU A CA 1
ATOM 1602 C C . LEU A 1 213 ? -27.994 -4.550 16.468 1.00 89.44 213 LEU A C 1
ATOM 1604 O O . LEU A 1 213 ? -27.169 -5.437 16.665 1.00 89.44 213 LEU A O 1
ATOM 1608 N N . ILE A 1 214 ? -27.782 -3.535 15.633 1.00 91.81 214 ILE A N 1
ATOM 1609 C CA . ILE A 1 214 ? -26.498 -3.317 14.967 1.00 91.81 214 ILE A CA 1
ATOM 1610 C C . ILE A 1 214 ? -25.683 -2.362 15.829 1.00 91.81 214 ILE A C 1
ATOM 1612 O O . ILE A 1 214 ? -26.146 -1.262 16.146 1.00 91.81 214 ILE A O 1
ATOM 1616 N N . VAL A 1 215 ? -24.481 -2.799 16.191 1.00 92.06 215 VAL A N 1
ATOM 1617 C CA . VAL A 1 215 ? -23.486 -1.995 16.897 1.00 92.06 215 VAL A CA 1
ATOM 1618 C C . VAL A 1 215 ? -22.392 -1.611 15.905 1.00 92.06 215 VAL A C 1
ATOM 1620 O O . VAL A 1 215 ? -21.824 -2.487 15.258 1.00 92.06 215 VAL A O 1
ATOM 1623 N N . ALA A 1 216 ? -22.088 -0.322 15.786 1.00 89.56 216 ALA A N 1
ATOM 1624 C CA . ALA A 1 216 ? -20.997 0.199 14.955 1.00 89.56 216 ALA A CA 1
ATOM 1625 C C . ALA A 1 216 ? -20.282 1.333 15.700 1.00 89.56 216 ALA A C 1
ATOM 1627 O O . ALA A 1 216 ? -20.832 1.844 16.668 1.00 89.56 216 ALA A O 1
ATOM 1628 N N . GLY A 1 217 ? -19.070 1.746 15.321 1.00 83.69 217 GLY A N 1
ATOM 1629 C CA . GLY A 1 217 ? -18.441 2.878 16.012 1.00 83.69 217 GLY A CA 1
ATOM 1630 C C . GLY A 1 217 ? -16.925 2.966 15.929 1.00 83.69 217 GLY A C 1
ATOM 1631 O O . GLY A 1 217 ? -16.348 2.760 14.868 1.00 83.69 217 GLY A O 1
ATOM 1632 N N . ASN A 1 218 ? -16.318 3.307 17.072 1.00 84.88 218 ASN A N 1
ATOM 1633 C CA . ASN A 1 218 ? -15.019 3.981 17.227 1.00 84.88 218 ASN A CA 1
ATOM 1634 C C . ASN A 1 218 ? -15.029 5.435 16.734 1.00 84.88 218 ASN A C 1
ATOM 1636 O O . ASN A 1 218 ? -14.024 5.949 16.248 1.00 84.88 218 ASN A O 1
ATOM 1640 N N . VAL A 1 219 ? -16.170 6.112 16.885 1.00 87.50 219 VAL A N 1
ATOM 1641 C CA . VAL A 1 219 ? -16.314 7.538 16.563 1.00 87.50 219 VAL A CA 1
ATOM 1642 C C . VAL A 1 219 ? -16.126 8.404 17.807 1.00 87.50 219 VAL A C 1
ATOM 1644 O O . VAL A 1 219 ? -16.226 7.936 18.943 1.00 87.50 219 VAL A O 1
ATOM 1647 N N . VAL A 1 220 ? -15.826 9.683 17.589 1.00 89.62 220 VAL A N 1
ATOM 1648 C CA . VAL A 1 220 ? -15.621 10.689 18.649 1.00 89.62 220 VAL A CA 1
ATOM 1649 C C . VAL A 1 220 ? -16.297 12.025 18.325 1.00 89.62 220 VAL A C 1
ATOM 1651 O O . VAL A 1 220 ? -15.966 13.042 18.932 1.00 89.62 220 VAL A O 1
ATOM 1654 N N . THR A 1 221 ? -17.200 12.031 17.341 1.00 89.81 221 THR A N 1
ATOM 1655 C CA . THR A 1 221 ? -17.891 13.223 16.835 1.00 89.81 221 THR A CA 1
ATOM 1656 C C . THR A 1 221 ? -19.375 12.942 16.624 1.00 89.81 221 THR A C 1
ATOM 1658 O O . THR A 1 221 ? -19.766 11.818 16.301 1.00 89.81 221 THR A O 1
ATOM 1661 N N . ALA A 1 222 ? -20.196 13.984 16.766 1.00 92.50 222 ALA A N 1
ATOM 1662 C CA . ALA A 1 222 ? -21.630 13.924 16.488 1.00 92.50 222 ALA A CA 1
ATOM 1663 C C . ALA A 1 222 ? -21.931 13.537 15.028 1.00 92.50 222 ALA A C 1
ATOM 1665 O O . ALA A 1 222 ? -22.854 12.769 14.778 1.00 92.50 222 ALA A O 1
ATOM 1666 N N . ASP A 1 223 ? -21.129 14.005 14.070 1.00 89.50 223 ASP A N 1
ATOM 1667 C CA . ASP A 1 223 ? -21.322 13.665 12.653 1.00 89.50 223 ASP A CA 1
ATOM 1668 C C . ASP A 1 223 ? -21.083 12.176 12.395 1.00 89.50 223 ASP A C 1
ATOM 1670 O O . ASP A 1 223 ? -21.903 11.524 11.756 1.00 89.50 223 ASP A O 1
ATOM 1674 N N . GLY A 1 224 ? -20.053 11.588 13.017 1.00 89.69 224 GLY A N 1
ATOM 1675 C CA . GLY A 1 224 ? -19.836 10.144 12.946 1.00 89.69 224 GLY A CA 1
ATOM 1676 C C . GLY A 1 224 ? -21.004 9.345 13.532 1.00 89.69 224 GLY A C 1
ATOM 1677 O O . GLY A 1 224 ? -21.348 8.289 13.016 1.00 89.69 224 GLY A O 1
ATOM 1678 N N . VAL A 1 225 ? -21.661 9.847 14.582 1.00 93.25 225 VAL A N 1
ATOM 1679 C CA . VAL A 1 225 ? -22.882 9.223 15.122 1.00 93.25 225 VAL A CA 1
ATOM 1680 C C . VAL A 1 225 ? -24.022 9.301 14.108 1.00 93.25 225 VAL A C 1
ATOM 1682 O O . VAL A 1 225 ? -24.655 8.280 13.841 1.00 93.25 225 VAL A O 1
ATOM 1685 N N . ARG A 1 226 ? -24.260 10.477 13.513 1.00 92.56 226 ARG A N 1
ATOM 1686 C CA . ARG A 1 226 ? -25.308 10.678 12.496 1.00 92.56 226 ARG A CA 1
ATOM 1687 C C . ARG A 1 226 ? -25.132 9.729 11.320 1.00 92.56 226 ARG A C 1
ATOM 1689 O O . ARG A 1 226 ? -26.094 9.060 10.949 1.00 92.56 226 ARG A O 1
ATOM 1696 N N . ASP A 1 227 ? -23.913 9.603 10.808 1.00 89.75 227 ASP A N 1
ATOM 1697 C CA . ASP A 1 227 ? -23.604 8.737 9.669 1.00 89.75 227 ASP A CA 1
ATOM 1698 C C . ASP A 1 227 ? -23.884 7.258 9.977 1.00 89.75 227 ASP A C 1
ATOM 1700 O O . ASP A 1 227 ? -24.519 6.549 9.190 1.00 89.75 227 ASP A O 1
ATOM 1704 N N . LEU A 1 228 ? -23.448 6.776 11.146 1.00 90.62 228 LEU A N 1
ATOM 1705 C CA . LEU A 1 228 ? -23.631 5.375 11.537 1.00 90.62 228 LEU A CA 1
ATOM 1706 C C . LEU A 1 228 ? -25.101 5.047 11.827 1.00 90.62 228 LEU A C 1
ATOM 1708 O O . LEU A 1 228 ? -25.589 3.981 11.435 1.00 90.62 228 LEU A O 1
ATOM 1712 N N . VAL A 1 229 ? -25.819 5.955 12.493 1.00 92.81 229 VAL A N 1
ATOM 1713 C CA . VAL A 1 229 ? -27.246 5.780 12.796 1.00 92.81 229 VAL A CA 1
ATOM 1714 C C . VAL A 1 229 ? -28.085 5.857 11.519 1.00 92.81 229 VAL A C 1
ATOM 1716 O O . VAL A 1 229 ? -28.950 5.002 11.321 1.00 92.81 229 VAL A O 1
ATOM 1719 N N . ALA A 1 230 ? -27.775 6.776 10.597 1.00 90.00 230 ALA A N 1
ATOM 1720 C CA . ALA A 1 230 ? -28.392 6.823 9.268 1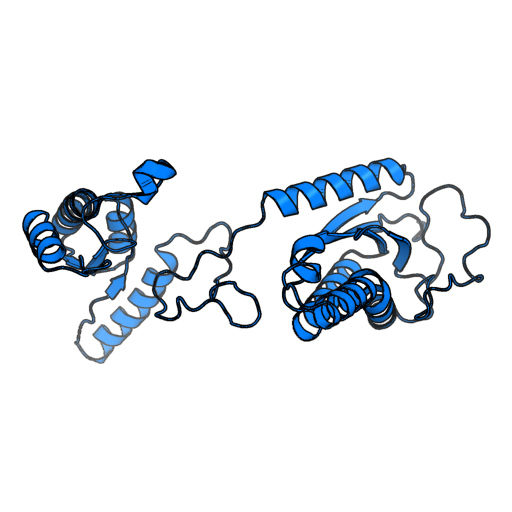.00 90.00 230 ALA A CA 1
ATOM 1721 C C . ALA A 1 230 ? -28.152 5.523 8.477 1.00 90.00 230 ALA A C 1
ATOM 1723 O O . ALA A 1 230 ? -29.051 5.034 7.787 1.00 90.00 230 ALA A O 1
ATOM 1724 N N . GLY A 1 231 ? -26.974 4.908 8.640 1.00 87.88 231 GLY A N 1
ATOM 1725 C CA . GLY A 1 231 ? -26.664 3.581 8.100 1.00 87.88 231 GLY A CA 1
ATOM 1726 C C . GLY A 1 231 ? -27.504 2.444 8.701 1.00 87.88 231 GLY A C 1
ATOM 1727 O O . GLY A 1 231 ? -27.695 1.414 8.054 1.00 87.88 231 GLY A O 1
ATOM 1728 N N . GLY A 1 232 ? -28.055 2.627 9.905 1.00 90.00 232 GLY A N 1
ATOM 1729 C CA . GLY A 1 232 ? -28.924 1.664 10.586 1.00 90.00 232 GLY A CA 1
ATOM 1730 C C . GLY A 1 232 ? -28.369 1.091 11.892 1.00 90.00 232 GLY A C 1
ATOM 1731 O O . GLY A 1 232 ? -28.945 0.120 12.402 1.00 90.00 232 GLY A O 1
ATOM 1732 N N . ALA A 1 233 ? -27.281 1.656 12.429 1.00 92.25 233 ALA A N 1
ATOM 1733 C CA . ALA A 1 233 ? -26.776 1.312 13.755 1.00 92.25 233 ALA A CA 1
ATOM 1734 C C . ALA A 1 233 ? -27.755 1.766 14.851 1.00 92.25 233 ALA A C 1
ATOM 1736 O O . ALA A 1 233 ? -28.256 2.886 14.824 1.00 92.25 233 ALA A O 1
ATOM 1737 N N . GLY A 1 234 ? -28.020 0.889 15.823 1.00 92.81 234 GLY A N 1
ATOM 1738 C CA . GLY A 1 234 ? -28.821 1.214 17.012 1.00 92.81 234 GLY A CA 1
ATOM 1739 C C . GLY A 1 234 ? -27.970 1.531 18.243 1.00 92.81 234 GLY A C 1
ATOM 1740 O O . GLY A 1 234 ? -28.448 2.170 19.178 1.00 92.81 234 GLY A O 1
ATOM 1741 N N . ILE A 1 235 ? -26.711 1.085 18.248 1.00 94.62 235 ILE A N 1
ATOM 1742 C CA . ILE A 1 235 ? -25.737 1.374 19.302 1.00 94.62 235 ILE A CA 1
ATOM 1743 C C . ILE A 1 235 ? -24.445 1.854 18.642 1.00 94.62 235 ILE A C 1
ATOM 1745 O O . ILE A 1 235 ? -23.935 1.208 17.722 1.00 94.62 235 ILE A O 1
ATOM 1749 N N . VAL A 1 236 ? -23.902 2.965 19.133 1.00 93.38 236 VAL A N 1
ATOM 1750 C CA . VAL A 1 236 ? -22.671 3.573 18.634 1.00 93.38 236 VAL A CA 1
ATOM 1751 C C . VAL A 1 236 ? -21.550 3.414 19.656 1.00 93.38 236 VAL A C 1
ATOM 1753 O O . VAL A 1 236 ? -21.621 3.955 20.756 1.00 93.38 236 VAL A O 1
ATOM 1756 N N . LYS A 1 237 ? -20.488 2.684 19.309 1.00 92.19 237 LYS A N 1
ATOM 1757 C CA . LYS A 1 237 ? -19.274 2.600 20.131 1.00 92.19 237 LYS A CA 1
ATOM 1758 C C . LYS A 1 237 ? -18.491 3.911 20.036 1.00 92.19 237 LYS A C 1
ATOM 1760 O O . LYS A 1 237 ? -18.145 4.348 18.937 1.00 92.19 237 LYS A O 1
ATOM 1765 N N . VAL A 1 238 ? -18.157 4.495 21.182 1.00 89.69 238 VAL A N 1
ATOM 1766 C CA . VAL A 1 238 ? -17.496 5.803 21.278 1.00 89.69 238 VAL A CA 1
ATOM 1767 C C . VAL A 1 238 ? -16.105 5.665 21.890 1.00 89.69 238 VAL A C 1
ATOM 1769 O O . VAL A 1 238 ? -15.922 4.983 22.900 1.00 89.69 238 VAL A O 1
ATOM 1772 N N . GLY A 1 239 ? -15.133 6.361 21.294 1.00 83.44 239 GLY A N 1
ATOM 1773 C CA . GLY A 1 239 ? -13.755 6.458 21.783 1.00 83.44 239 GLY A CA 1
ATOM 1774 C C . GLY A 1 239 ? -12.732 5.679 20.948 1.00 83.44 239 GLY A C 1
ATOM 1775 O O . GLY A 1 239 ? -13.052 4.675 20.318 1.00 83.44 239 GLY A O 1
ATOM 1776 N N . VAL A 1 240 ? -11.485 6.166 20.954 1.00 73.31 240 VAL A N 1
ATOM 1777 C CA . VAL A 1 240 ? -10.341 5.617 20.182 1.00 73.31 240 VAL A CA 1
ATOM 1778 C C . VAL A 1 240 ? -9.200 5.164 21.110 1.00 73.31 240 VAL A C 1
ATOM 1780 O O . VAL A 1 240 ? -8.152 4.705 20.665 1.00 73.31 240 VAL A O 1
ATOM 1783 N N . GLY A 1 241 ? -9.380 5.285 22.424 1.00 67.56 241 GLY A N 1
ATOM 1784 C CA . GLY A 1 241 ? -8.384 4.872 23.396 1.00 67.56 241 GLY A CA 1
ATOM 1785 C C . GLY A 1 241 ? -8.719 5.281 24.831 1.00 67.56 241 GLY A C 1
ATOM 1786 O O . GLY A 1 241 ? -9.653 6.050 25.067 1.00 67.56 241 GLY A O 1
ATOM 1787 N N . PRO A 1 242 ? -7.940 4.765 25.792 1.00 62.88 242 PRO A N 1
ATOM 1788 C CA . PRO A 1 242 ? -8.145 4.974 27.217 1.00 62.88 242 PRO A CA 1
ATOM 1789 C C . PRO A 1 242 ? -7.708 6.360 27.701 1.00 62.88 242 PRO A C 1
ATOM 1791 O O . PRO A 1 242 ? -6.632 6.834 27.334 1.00 62.88 242 PRO A O 1
ATOM 1794 N N . GLY A 1 243 ? -8.470 6.940 28.633 1.00 65.31 243 GLY A N 1
ATOM 1795 C CA . GLY A 1 243 ? -8.002 8.004 29.523 1.00 65.31 243 GLY A CA 1
ATOM 1796 C C . GLY A 1 243 ? -8.768 9.329 29.453 1.00 65.31 243 GLY A C 1
ATOM 1797 O O . GLY A 1 243 ? -9.211 9.786 28.403 1.00 65.31 243 GLY A O 1
ATOM 1798 N N . ALA A 1 244 ? -8.845 9.992 30.611 1.00 63.03 244 ALA A N 1
ATOM 1799 C CA . ALA A 1 244 ? -9.506 11.287 30.784 1.00 63.03 244 ALA A CA 1
ATOM 1800 C C . ALA A 1 244 ? -8.883 12.420 29.940 1.00 63.03 244 ALA A C 1
ATOM 1802 O O . ALA A 1 244 ? -9.596 13.168 29.271 1.00 63.03 244 ALA A O 1
ATOM 1803 N N . MET A 1 245 ? -7.550 12.542 29.957 1.00 67.38 245 MET A N 1
ATOM 1804 C CA . MET A 1 245 ? -6.803 13.542 29.186 1.00 67.38 245 MET A CA 1
ATOM 1805 C C . MET A 1 245 ? -6.181 12.913 27.942 1.00 67.38 245 MET A C 1
ATOM 1807 O O . MET A 1 245 ? -5.500 11.893 28.022 1.00 67.38 245 MET A O 1
ATOM 1811 N N . CYS A 1 246 ? -6.352 13.567 26.793 1.00 75.06 246 CYS A N 1
ATOM 1812 C CA . CYS A 1 246 ? -5.716 13.147 25.551 1.00 75.06 246 CYS A CA 1
ATOM 1813 C C . CYS A 1 246 ? -4.280 13.693 25.486 1.00 75.06 246 CYS A C 1
ATOM 1815 O O . CYS A 1 246 ? -4.048 14.808 25.017 1.00 75.06 246 CYS A O 1
ATOM 1817 N N . THR A 1 247 ? -3.305 12.912 25.955 1.00 72.12 247 THR A N 1
ATOM 1818 C CA . THR A 1 247 ? -1.877 13.275 25.879 1.00 72.12 247 THR A CA 1
ATOM 1819 C C . THR A 1 247 ? -1.385 13.378 24.437 1.00 72.12 247 THR A C 1
ATOM 1821 O O . THR A 1 247 ? -0.591 14.262 24.124 1.00 72.12 247 THR A O 1
ATOM 1824 N N . THR A 1 248 ? -1.928 12.564 23.528 1.00 63.94 248 THR A N 1
ATOM 1825 C CA . THR A 1 248 ? -1.660 12.666 22.086 1.00 63.94 248 THR A CA 1
ATOM 1826 C C . THR A 1 248 ? -2.051 14.032 21.532 1.00 63.94 248 THR A C 1
ATOM 1828 O O . THR A 1 248 ? -1.286 14.603 20.759 1.00 63.94 248 THR A O 1
ATOM 1831 N N . ARG A 1 249 ? -3.168 14.620 21.985 1.00 68.19 249 ARG A N 1
ATOM 1832 C CA . ARG A 1 249 ? -3.576 15.974 21.582 1.00 68.19 249 ARG A CA 1
ATOM 1833 C C . ARG A 1 249 ? -2.600 17.036 22.083 1.00 68.19 249 ARG A C 1
ATOM 1835 O O . ARG A 1 249 ? -2.378 18.011 21.380 1.00 68.19 249 ARG A O 1
ATOM 1842 N N . MET A 1 250 ? -1.988 16.837 23.251 1.00 71.19 250 MET A N 1
ATOM 1843 C CA . MET A 1 250 ? -0.951 17.751 23.748 1.00 71.19 250 MET A CA 1
ATOM 1844 C C . MET A 1 250 ? 0.317 17.709 22.888 1.00 71.19 250 MET A C 1
ATOM 1846 O O . MET A 1 250 ? 0.945 18.741 22.694 1.00 71.19 250 MET A O 1
ATOM 1850 N N . MET A 1 251 ? 0.675 16.539 22.351 1.00 70.50 251 MET A N 1
ATOM 1851 C CA . MET A 1 251 ? 1.902 16.364 21.561 1.00 70.50 251 MET A CA 1
ATOM 1852 C C . MET A 1 251 ? 1.717 16.638 20.065 1.00 70.50 251 MET A C 1
ATOM 1854 O O . MET A 1 251 ? 2.637 17.101 19.403 1.00 70.50 251 MET A O 1
ATOM 1858 N N . THR A 1 252 ? 0.543 16.322 19.519 1.00 68.38 252 THR A N 1
ATOM 1859 C CA . THR A 1 252 ? 0.308 16.284 18.064 1.00 68.38 252 THR A CA 1
ATOM 1860 C C . THR A 1 252 ? -0.817 17.206 17.604 1.00 68.38 252 THR A C 1
ATOM 1862 O O . THR A 1 252 ? -1.079 17.281 16.410 1.00 68.38 252 THR A O 1
ATOM 1865 N N . ALA A 1 253 ? -1.529 17.859 18.531 1.00 68.31 253 ALA A N 1
ATOM 1866 C CA . ALA A 1 253 ? -2.802 18.552 18.292 1.00 68.31 253 ALA 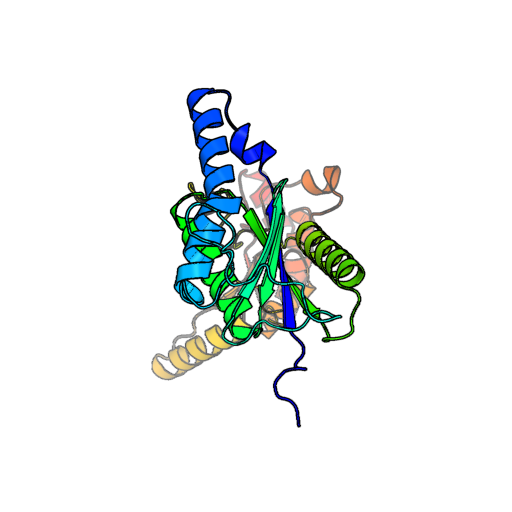A CA 1
ATOM 1867 C C . ALA A 1 253 ? -3.934 17.665 17.730 1.00 68.31 253 ALA A C 1
ATOM 1869 O O . ALA A 1 253 ? -5.061 18.134 17.568 1.00 68.31 253 ALA A O 1
ATOM 1870 N N . VAL A 1 254 ? -3.679 16.370 17.519 1.00 65.75 254 VAL A N 1
ATOM 1871 C CA . VAL A 1 254 ? -4.648 15.385 17.046 1.00 65.75 254 VAL A CA 1
ATOM 1872 C C . VAL A 1 254 ? -5.152 14.560 18.230 1.00 65.75 254 VAL A C 1
ATOM 1874 O O . VAL A 1 254 ? -4.379 14.019 19.020 1.00 65.75 254 VAL A O 1
ATOM 1877 N N . GLY A 1 255 ? -6.476 14.473 18.363 1.00 70.62 255 GLY A N 1
ATOM 1878 C CA . GLY A 1 255 ? -7.146 13.652 19.371 1.00 70.62 255 GLY A CA 1
ATOM 1879 C C . GLY A 1 255 ? -8.346 14.334 20.025 1.00 70.62 255 GLY A C 1
ATOM 1880 O O . GLY A 1 255 ? -8.487 15.559 20.012 1.00 70.62 255 GLY A O 1
ATOM 1881 N N . ARG A 1 256 ? -9.221 13.526 20.627 1.00 80.50 256 ARG A N 1
ATOM 1882 C CA . ARG A 1 256 ? -10.428 13.965 21.341 1.00 80.50 256 ARG A CA 1
ATOM 1883 C C . ARG A 1 256 ? -10.408 13.396 22.768 1.00 80.50 256 ARG A C 1
ATOM 1885 O O . ARG A 1 256 ? -10.268 12.183 22.910 1.00 80.50 256 ARG A O 1
ATOM 1892 N N . PRO A 1 257 ? -10.509 14.233 23.819 1.00 82.31 257 PRO A N 1
ATOM 1893 C CA . PRO A 1 257 ? -10.662 13.755 25.194 1.00 82.31 257 PRO A CA 1
ATOM 1894 C C . PRO A 1 257 ? -11.915 12.888 25.356 1.00 82.31 257 PRO A C 1
ATOM 1896 O O . PRO A 1 257 ? -12.942 13.177 24.741 1.00 82.31 257 PRO A O 1
ATOM 1899 N N . GLN A 1 258 ? -11.840 11.862 26.208 1.00 82.62 258 GLN A N 1
ATOM 1900 C CA . GLN A 1 258 ? -12.929 10.897 26.388 1.00 82.62 258 GLN A CA 1
ATOM 1901 C C . GLN A 1 258 ? -14.229 11.573 26.836 1.00 82.62 258 GLN A C 1
ATOM 1903 O O . GLN A 1 258 ? -15.274 11.304 26.259 1.00 82.62 258 GLN A O 1
ATOM 1908 N N . PHE A 1 259 ? -14.162 12.497 27.800 1.00 87.94 259 PHE A N 1
ATOM 1909 C CA . PHE A 1 259 ? -15.356 13.169 28.318 1.00 87.94 259 PHE A CA 1
ATOM 1910 C C . PHE A 1 259 ? -16.120 13.930 27.226 1.00 87.94 259 PHE A C 1
ATOM 1912 O O . PHE A 1 259 ? -17.310 13.709 27.046 1.00 87.94 259 PHE A O 1
ATOM 1919 N N . SER A 1 260 ? -15.436 14.779 26.448 1.00 88.88 260 SER A N 1
ATOM 1920 C CA . SER A 1 260 ? -16.094 15.550 25.386 1.00 88.88 260 SER A CA 1
ATOM 1921 C C . SER A 1 260 ? -16.553 14.660 24.231 1.00 88.88 260 SER A C 1
ATOM 1923 O O . SER A 1 260 ? -17.588 14.925 23.636 1.00 88.88 260 SER A O 1
ATOM 1925 N N . ALA A 1 261 ? -15.801 13.595 23.920 1.00 90.06 261 ALA A N 1
ATOM 1926 C CA . ALA A 1 261 ? -16.212 12.624 22.912 1.00 90.06 261 ALA A CA 1
ATOM 1927 C C . ALA A 1 261 ? -17.521 11.934 23.315 1.00 90.06 261 ALA A C 1
ATOM 1929 O O . ALA A 1 261 ? -18.442 11.886 22.508 1.00 90.06 261 ALA A O 1
ATOM 1930 N N . VAL A 1 262 ? -17.619 11.438 24.552 1.00 92.44 262 VAL A N 1
ATOM 1931 C CA . VAL A 1 262 ? -18.837 10.791 25.061 1.00 92.44 262 VAL A CA 1
ATOM 1932 C C . VAL A 1 262 ? -19.987 11.789 25.131 1.00 92.44 262 VAL A C 1
ATOM 1934 O O . VAL A 1 262 ? -21.033 11.504 24.572 1.00 92.44 262 VAL A O 1
ATOM 1937 N N . LEU A 1 263 ? -19.778 12.982 25.692 1.00 94.00 263 LEU A N 1
ATOM 1938 C CA . LEU A 1 263 ? -20.833 13.990 25.830 1.00 94.00 263 LEU A CA 1
ATOM 1939 C C . LEU A 1 263 ? -21.481 14.350 24.485 1.00 94.00 263 LEU A C 1
ATOM 1941 O O . LEU A 1 263 ? -22.698 14.272 24.336 1.00 94.00 263 LEU A O 1
ATOM 1945 N N . GLU A 1 264 ? -20.669 14.711 23.491 1.00 94.38 264 GLU A N 1
ATOM 1946 C CA . GLU A 1 264 ? -21.175 15.133 22.179 1.00 94.38 264 GLU A CA 1
ATOM 1947 C C . GLU A 1 264 ? -21.851 13.982 21.424 1.00 94.38 264 GLU A C 1
ATOM 1949 O O . GLU A 1 264 ? -22.858 14.176 20.742 1.00 94.38 264 GLU A O 1
ATOM 1954 N N . THR A 1 265 ? -21.300 12.771 21.530 1.00 95.19 265 THR A N 1
ATOM 1955 C CA . THR A 1 265 ? -21.840 11.605 20.820 1.00 95.19 265 THR A CA 1
ATOM 1956 C C . THR A 1 265 ? -23.087 11.040 21.491 1.00 95.19 265 THR A C 1
ATOM 1958 O O . THR A 1 265 ? -23.999 10.623 20.782 1.00 95.19 265 THR A O 1
ATOM 1961 N N . ALA A 1 266 ? -23.167 11.067 22.823 1.00 96.12 266 ALA A N 1
ATOM 1962 C CA . ALA A 1 266 ? -24.341 10.660 23.589 1.00 96.12 266 ALA A CA 1
ATOM 1963 C C . ALA A 1 266 ? -25.533 11.574 23.297 1.00 96.12 266 ALA A C 1
ATOM 1965 O O . ALA A 1 266 ? -26.628 11.081 23.029 1.00 96.12 266 ALA A O 1
ATOM 1966 N N . GLN A 1 267 ? -25.305 12.892 23.262 1.00 96.88 267 GLN A N 1
ATOM 1967 C CA . GLN A 1 267 ? -26.321 13.871 22.869 1.00 96.88 267 GLN A CA 1
ATOM 1968 C C . GLN A 1 267 ? -26.834 13.605 21.448 1.00 96.88 267 GLN A C 1
ATOM 1970 O O . GLN A 1 267 ? -28.037 13.437 21.252 1.00 96.88 267 GLN A O 1
ATOM 1975 N N . ALA A 1 268 ? -25.928 13.470 20.474 1.00 97.06 268 ALA A N 1
ATOM 1976 C CA . ALA A 1 268 ? -26.305 13.188 19.089 1.00 97.06 268 ALA A CA 1
ATOM 1977 C C . ALA A 1 268 ? -27.031 11.839 18.931 1.00 97.06 268 ALA A C 1
ATOM 1979 O O . ALA A 1 268 ? -27.971 11.728 18.149 1.00 97.06 268 ALA A O 1
ATOM 1980 N N . ALA A 1 269 ? -26.621 10.804 19.669 1.00 96.69 269 ALA A N 1
ATOM 1981 C CA . ALA A 1 269 ? -27.276 9.500 19.623 1.00 96.69 269 ALA A CA 1
ATOM 1982 C C . ALA A 1 269 ? -28.697 9.575 20.196 1.00 96.69 269 ALA A C 1
ATOM 1984 O O . ALA A 1 269 ? -29.625 9.049 19.582 1.00 96.69 269 ALA A O 1
ATOM 1985 N N . ALA A 1 270 ? -28.878 10.276 21.320 1.00 96.44 270 ALA A N 1
ATOM 1986 C CA . ALA A 1 270 ? -30.180 10.457 21.952 1.00 96.44 270 ALA A CA 1
ATOM 1987 C C . ALA A 1 270 ? -31.169 11.202 21.039 1.00 96.44 270 ALA A C 1
ATOM 1989 O O . ALA A 1 270 ? -32.317 10.774 20.918 1.00 96.44 270 ALA A O 1
ATOM 1990 N N . GLU A 1 271 ? -30.719 12.251 20.338 1.00 97.12 271 GLU A N 1
ATOM 1991 C CA . GLU A 1 271 ? -31.522 12.976 19.336 1.00 97.12 271 GLU A CA 1
ATOM 1992 C C . GLU A 1 271 ? -32.039 12.060 18.213 1.00 97.12 271 GLU A C 1
ATOM 1994 O O . GLU A 1 271 ? -33.118 12.288 17.667 1.00 97.12 271 GLU A O 1
ATOM 1999 N N . LEU A 1 272 ? -31.287 11.007 17.885 1.00 96.44 272 LEU A N 1
ATOM 2000 C CA . LEU A 1 272 ? -31.605 10.057 16.817 1.00 96.44 272 LEU A CA 1
ATOM 2001 C C . LEU A 1 272 ? -32.276 8.768 17.324 1.00 96.44 272 LEU A C 1
ATOM 2003 O O . LEU A 1 272 ? -32.519 7.853 16.535 1.00 96.44 272 LEU A O 1
ATOM 2007 N N . GLY A 1 273 ? -32.560 8.664 18.627 1.00 95.25 273 GLY A N 1
ATOM 2008 C CA . GLY A 1 273 ? -33.125 7.456 19.238 1.00 95.25 273 GLY A CA 1
ATOM 2009 C C . GLY A 1 273 ? -32.165 6.257 19.268 1.00 95.25 273 GLY A C 1
ATOM 2010 O O . GLY A 1 273 ? -32.615 5.112 19.310 1.00 95.25 273 GLY A O 1
ATOM 2011 N N . ALA A 1 274 ? -30.856 6.510 19.222 1.00 95.44 274 ALA A N 1
ATOM 2012 C CA . ALA A 1 274 ? -29.796 5.516 19.352 1.00 95.44 274 ALA A CA 1
ATOM 2013 C C . ALA A 1 274 ? -29.128 5.589 20.736 1.00 95.44 274 ALA A C 1
ATOM 2015 O O . ALA A 1 274 ? -29.334 6.524 21.509 1.00 95.44 274 ALA A O 1
ATOM 2016 N N . HIS A 1 275 ? -28.293 4.597 21.047 1.00 95.31 275 HIS A N 1
ATOM 2017 C CA . HIS A 1 275 ? -27.532 4.548 22.298 1.00 95.31 275 HIS A CA 1
ATOM 2018 C C . HIS A 1 275 ? -26.029 4.618 22.048 1.00 95.31 275 HIS A C 1
ATOM 2020 O O . HIS A 1 275 ? -25.552 4.219 20.987 1.00 95.31 275 HIS A O 1
ATOM 2026 N N . VAL A 1 276 ? -25.269 5.063 23.047 1.00 93.75 276 VAL A N 1
ATOM 2027 C CA . VAL A 1 276 ? -23.804 5.016 23.018 1.00 93.75 276 VAL A CA 1
ATOM 2028 C C . VAL A 1 276 ? -23.257 3.882 23.875 1.00 93.75 276 VAL A C 1
ATOM 2030 O O . VAL A 1 276 ? -23.801 3.533 24.920 1.00 93.75 276 VAL A O 1
ATOM 2033 N N . TRP A 1 277 ? -22.141 3.316 23.430 1.00 92.12 277 TRP A N 1
ATOM 2034 C CA . TRP A 1 277 ? -21.306 2.403 24.196 1.00 92.12 277 TRP A CA 1
ATOM 2035 C C . TRP A 1 277 ? -19.927 3.038 24.395 1.00 92.12 277 TRP A C 1
ATOM 2037 O O . TRP A 1 277 ? -19.068 3.005 23.512 1.00 92.12 277 TRP A O 1
ATOM 2047 N N . ALA A 1 278 ? -19.713 3.610 25.579 1.00 88.06 278 ALA A N 1
ATOM 2048 C CA . ALA A 1 278 ? -18.540 4.417 25.917 1.00 88.06 278 ALA A CA 1
ATOM 2049 C C . ALA A 1 278 ? -17.354 3.626 26.521 1.00 88.06 278 ALA A C 1
ATOM 2051 O O . ALA A 1 278 ? -16.551 4.184 27.269 1.00 88.06 278 ALA A O 1
ATOM 2052 N N . ASP A 1 279 ? -17.193 2.339 26.186 1.00 78.12 279 ASP A N 1
ATOM 2053 C CA . ASP A 1 279 ? -16.020 1.536 26.585 1.00 78.12 279 ASP A CA 1
ATOM 2054 C C . ASP A 1 279 ? -14.888 1.618 25.544 1.00 78.12 279 ASP A C 1
ATOM 2056 O O . ASP A 1 279 ? -14.311 0.629 25.090 1.00 78.12 279 ASP A O 1
ATOM 2060 N N . GLY A 1 280 ? -14.592 2.820 25.057 1.00 64.00 280 GLY A N 1
ATOM 2061 C CA . GLY A 1 280 ? -13.510 3.061 24.095 1.00 64.00 280 GLY A CA 1
ATOM 2062 C C . GLY A 1 280 ? -12.098 2.837 24.654 1.00 64.00 280 GLY A C 1
ATOM 2063 O O . GLY A 1 280 ? -11.128 3.203 23.994 1.00 64.00 280 GLY A O 1
ATOM 2064 N N . GLY A 1 281 ? -11.965 2.278 25.861 1.00 67.31 281 GLY A N 1
ATOM 2065 C CA . GLY A 1 281 ? -10.701 2.137 26.576 1.00 67.31 281 GLY A CA 1
ATOM 2066 C C . GLY A 1 281 ? -10.827 2.389 28.077 1.00 67.31 281 GLY A C 1
ATOM 2067 O O . GLY A 1 281 ? -9.982 3.066 28.652 1.00 67.31 281 GLY A O 1
ATOM 2068 N N . VAL A 1 282 ? -11.857 1.893 28.760 1.00 77.00 282 VAL A N 1
ATOM 2069 C CA . VAL A 1 282 ? -11.873 2.012 30.225 1.00 77.00 282 VAL A CA 1
ATOM 2070 C C . VAL A 1 282 ? -10.680 1.242 30.808 1.00 77.00 282 VAL A C 1
ATOM 2072 O O . VAL A 1 282 ? -10.477 0.068 30.503 1.00 77.00 282 VAL A O 1
ATOM 2075 N N . ARG A 1 283 ? -9.863 1.897 31.644 1.00 80.00 283 ARG A N 1
ATOM 2076 C CA . ARG A 1 283 ? -8.760 1.237 32.376 1.00 80.00 283 ARG A CA 1
ATOM 2077 C C . ARG A 1 283 ? -8.832 1.451 33.878 1.00 80.00 283 ARG A C 1
ATOM 2079 O O . ARG A 1 283 ? -8.358 0.609 34.635 1.00 80.00 283 ARG A O 1
ATOM 2086 N N . TYR A 1 284 ? -9.402 2.570 34.311 1.00 83.06 284 TYR A N 1
ATOM 2087 C CA . TYR A 1 284 ? -9.487 2.940 35.717 1.00 83.06 284 TYR A CA 1
ATOM 2088 C C . TYR A 1 284 ? -10.927 3.300 36.100 1.00 83.06 284 TYR A C 1
ATOM 2090 O O . TYR A 1 284 ? -11.664 3.811 35.257 1.00 83.06 284 TYR A O 1
ATOM 2098 N N . PRO A 1 285 ? -11.328 3.143 37.378 1.00 87.19 285 PRO A N 1
ATOM 2099 C CA . PRO A 1 285 ? -12.680 3.488 37.835 1.00 87.19 285 PRO A CA 1
ATOM 2100 C C . PRO A 1 285 ? -13.123 4.917 37.484 1.00 87.19 285 PRO A C 1
ATOM 2102 O O . PRO A 1 285 ? -14.289 5.154 37.184 1.00 87.19 285 PRO A O 1
ATOM 2105 N N . ARG A 1 286 ? -12.183 5.871 37.451 1.00 85.44 286 ARG A N 1
ATOM 2106 C CA . ARG A 1 286 ? -12.464 7.255 37.036 1.00 85.44 286 ARG A CA 1
ATOM 2107 C C . ARG A 1 286 ? -12.963 7.367 35.590 1.00 85.44 286 ARG A C 1
ATOM 2109 O O . ARG A 1 286 ? -13.746 8.261 35.308 1.00 85.44 286 ARG A O 1
ATOM 2116 N N . ASP A 1 287 ? -12.520 6.490 34.687 1.00 84.88 287 ASP A N 1
ATOM 2117 C CA . ASP A 1 287 ? -12.906 6.542 33.272 1.00 84.88 287 ASP A CA 1
ATOM 2118 C C . ASP A 1 287 ? -14.387 6.149 33.127 1.00 84.88 287 ASP A C 1
ATOM 2120 O O . ASP A 1 287 ? -15.118 6.764 32.355 1.00 84.88 287 ASP A O 1
ATOM 2124 N N . VAL A 1 288 ? -14.851 5.195 33.948 1.00 87.44 288 VAL A N 1
ATOM 2125 C CA . VAL A 1 288 ? -16.272 4.823 34.063 1.00 87.44 288 VAL A CA 1
ATOM 2126 C C . VAL A 1 288 ? -17.091 5.986 34.615 1.00 87.44 288 VAL A C 1
ATOM 2128 O O . VAL A 1 288 ? -18.115 6.339 34.040 1.00 87.44 288 VAL A O 1
ATOM 2131 N N . ALA A 1 289 ? -16.628 6.607 35.707 1.00 89.75 289 ALA A N 1
ATOM 2132 C CA . ALA A 1 289 ? -17.318 7.745 36.312 1.00 89.75 289 ALA A CA 1
ATOM 2133 C C . ALA A 1 289 ? -17.459 8.920 35.328 1.00 89.75 289 ALA A C 1
ATOM 2135 O O . ALA A 1 289 ? -18.515 9.541 35.260 1.00 89.75 289 ALA A O 1
ATOM 2136 N N . LEU A 1 290 ? -16.420 9.193 34.532 1.00 87.69 290 LEU A N 1
ATOM 2137 C CA . LEU A 1 290 ? -16.453 10.223 33.493 1.00 87.69 290 LEU A CA 1
ATOM 2138 C C . LEU A 1 290 ? -17.417 9.880 32.357 1.00 87.69 290 LEU A C 1
ATOM 2140 O O . LEU A 1 290 ? -18.138 10.766 31.913 1.00 87.69 290 LEU A O 1
ATOM 2144 N N . ALA A 1 291 ? -17.437 8.627 31.894 1.00 88.94 291 ALA A N 1
ATOM 2145 C CA . ALA A 1 291 ? -18.363 8.197 30.850 1.00 88.94 291 ALA A CA 1
ATOM 2146 C C . ALA A 1 291 ? -19.823 8.338 31.308 1.00 88.94 291 ALA A C 1
ATOM 2148 O O . ALA A 1 291 ? -20.612 8.970 30.617 1.00 88.94 291 ALA A O 1
ATOM 2149 N N . LEU A 1 292 ? -20.151 7.853 32.513 1.00 90.12 292 LEU A N 1
ATOM 2150 C CA . LEU A 1 292 ? -21.495 7.978 33.092 1.00 90.12 292 LEU A CA 1
ATOM 2151 C C . LEU A 1 292 ? -21.914 9.436 33.323 1.00 90.12 292 LEU A C 1
ATOM 2153 O O . LEU A 1 292 ? -23.085 9.767 33.186 1.00 90.12 292 LEU A O 1
ATOM 2157 N N . ALA A 1 293 ? -20.972 10.309 33.690 1.00 91.12 293 ALA A N 1
ATOM 2158 C CA . ALA A 1 293 ? -21.251 11.733 33.857 1.00 91.12 293 ALA A CA 1
ATOM 2159 C C . ALA A 1 293 ? -21.456 12.465 32.519 1.00 91.12 293 ALA A C 1
ATOM 2161 O O . ALA A 1 293 ? -22.112 13.504 32.492 1.00 91.12 293 ALA A O 1
ATOM 2162 N N . ALA A 1 294 ? -20.870 11.960 31.431 1.00 90.19 294 ALA A N 1
ATOM 2163 C CA . ALA A 1 294 ? -20.961 12.557 30.104 1.00 90.19 294 ALA A CA 1
ATOM 2164 C C . ALA A 1 294 ? -22.224 12.128 29.332 1.00 90.19 294 ALA A C 1
ATOM 2166 O O . ALA A 1 294 ? -22.709 12.918 28.522 1.00 90.19 294 ALA A O 1
ATOM 2167 N N . GLY A 1 295 ? -22.759 10.927 29.588 1.00 84.88 295 GLY A N 1
ATOM 2168 C CA . GLY A 1 295 ? -23.975 10.403 28.950 1.00 84.88 295 GLY A CA 1
ATOM 2169 C C . GLY A 1 295 ? -23.893 8.917 28.652 1.00 84.88 295 GLY A C 1
ATOM 2170 O O . GLY A 1 295 ? -23.139 8.553 27.722 1.00 84.88 295 GLY A O 1
#

Mean predicted aligned error: 16.43 Å

Sequence (295 aa):
MDAERQPMVLTILDTTGIQSFIFGTNNLRQSVGASELVRWATQGAAREVLIEVCGADAVNIAADGTFLDRYLAFPPAGVVPTPGMQAEWINAGGGNTQILFRERTTAKEFVGALSLRLLQAAAGLTLVAAHVDVEPDAILAEKVDKAIKAVNRKKSHRQWSAPQLGLGVTASCQYTGLPATTEYAEESEPSALIRIAREVRDAYLATTGRRILIVAGNVVTADGVRDLVAGGAGIVKVGVGPGAMCTTRMMTAVGRPQFSAVLETAQAAAELGAHVWADGGVRYPRDVALALAAG

Radius of gyration: 26.84 Å; Cα contacts (8 Å, |Δi|>4): 465; chains: 1; bounding box: 67×34×78 Å

pLDDT: mean 80.01, std 16.12, range [39.78, 97.12]

Solvent-accessible surface area (backbone atoms only — not comparable to full-atom values): 16427 Å² total; per-residue (Å²): 134,74,84,71,68,57,60,26,27,40,34,36,38,36,52,46,61,56,66,58,59,26,61,70,51,93,45,64,71,57,26,53,50,35,47,50,49,50,52,35,56,60,46,43,48,48,41,48,40,44,34,71,71,53,35,72,86,11,42,44,58,44,76,90,65,50,69,45,71,94,70,66,65,80,74,66,93,59,56,61,74,59,88,78,43,44,34,41,75,75,50,70,58,98,48,36,30,37,35,39,19,56,43,66,66,60,51,49,52,39,53,52,54,40,51,54,50,38,60,74,77,43,57,69,63,42,78,43,74,25,78,34,82,38,52,33,83,50,64,62,70,61,52,49,52,54,28,52,52,48,34,51,48,52,64,74,62,54,78,72,70,56,59,51,86,83,54,94,61,77,59,46,35,94,66,65,66,46,35,62,62,77,86,78,61,98,76,71,58,89,29,56,66,40,43,55,54,41,54,54,37,53,55,47,22,74,76,68,76,50,82,70,82,38,74,47,69,61,32,59,39,40,65,52,42,51,48,40,41,74,26,56,32,44,31,35,32,28,35,89,51,60,50,69,68,44,63,56,26,74,76,67,72,49,74,72,33,43,45,63,20,33,30,47,26,26,53,46,22,53,78,70,76,30,43,66,40,70,72,25,33,68,83,50,76,67,43,52,54,40,35,66,72,34,81

Nearest PDB structures (foldseek):
  2c6q-assembly1_D  TM=7.193E-01  e=2.457E-07  Homo sapiens
  4my1-assembly1_B  TM=7.650E-01  e=7.132E-07  Bacillus anthracis str. Ames
  2bzn-assembly2_E  TM=7.190E-01  e=3.811E-07  Homo sapiens
  5uqh-assembly1_A  TM=7.282E-01  e=7.248E-06  Campylobacter jejuni subsp. jejuni
  6o73-assembly1_A  TM=5.193E-01  e=8.891E-05  Thermococcus onnurineus

Secondary structure (DSSP, 8-state):
--TT---EEEEEEEEE-HHHHHHSSS-HHHHHHHHHHHHIIIIIHHHHHHHHHH-GGGBSB-TTS-B-GGG-S-PPSSS-PPTT-SEEEEEEETTEEEEEES-HHHHHHHHHHHHHHHHHHSTT-EEEEEEEEE-TTS-HHHHHHHHHHHHHHHHHT-------TT-S--S--TTTSSPP-----TT--TTHHHHHHHHHHHHHHHHHS-PPPPEEEEE-SHHHHHHHHHHT-SEEEE-SSS-SS-HHHHHHS----HHHHHHHHHHHHHHTT-EEE--SS--SHHHHHHHHHH-

Foldseek 3Di:
DDPFFDKWKKKKKFKPCLCCQLPVDPDNVNNVVSNVLLVCLQQQLLQVLLCVLLNPQQEQADNVGDGNPVPVPPDDPFQTRDPSHQKYWDDTDPRMTIMIGRDPVSVVSSVVSSVVVCCVRPAQIDMFMFMFIGGRHDDVVVRVVVRVVVSVVCVVPVPQQDAPQPDPCPDQDPGRRHHDHDDPPVDDQPLPVLLVVVVVQVVVCVVPVDGDAAEEEPFQALVRLVSNVVSPHQEYEWAQEDDQDDVCCVVPVDDDGLLNSLQRNQVSQVVSNHHYDSPNYYDDPVSVVSNVVSD